Protein AF-0000000069346422 (afdb_homodimer)

Structure (mmCIF, N/CA/C/O backbone):
data_AF-0000000069346422-model_v1
#
loop_
_entity.id
_entity.type
_entity.pdbx_description
1 polymer '(wild Malaysian banana) hypothetical protein'
#
loop_
_atom_site.group_PDB
_atom_site.id
_atom_site.type_symbol
_atom_site.label_atom_id
_atom_site.label_alt_id
_atom_site.label_comp_id
_atom_site.label_asym_id
_atom_site.label_entity_id
_atom_site.label_seq_id
_atom_site.pdbx_PDB_ins_code
_atom_site.Cartn_x
_atom_site.Cartn_y
_atom_site.Cartn_z
_atom_site.occupancy
_atom_site.B_iso_or_equiv
_atom_site.auth_seq_id
_atom_site.auth_comp_id
_atom_site.auth_asym_id
_atom_site.auth_atom_id
_atom_site.pdbx_PDB_model_num
ATOM 1 N N . MET A 1 1 ? 3.801 66.062 23.062 1 41.44 1 MET A N 1
ATOM 2 C CA . MET A 1 1 ? 3.729 64.688 22.531 1 41.44 1 MET A CA 1
ATOM 3 C C . MET A 1 1 ? 2.408 64.062 22.906 1 41.44 1 MET A C 1
ATOM 5 O O . MET A 1 1 ? 2.111 63.875 24.094 1 41.44 1 MET A O 1
ATOM 9 N N . ARG A 1 2 ? 1.346 64.188 22.172 1 54.72 2 ARG A N 1
ATOM 10 C CA . ARG A 1 2 ? 0.017 63.688 22.469 1 54.72 2 ARG A CA 1
ATOM 11 C C . ARG A 1 2 ? 0.064 62.188 22.688 1 54.72 2 ARG A C 1
ATOM 13 O O . ARG A 1 2 ? 0.778 61.469 21.984 1 54.72 2 ARG A O 1
ATOM 20 N N . PRO A 1 3 ? -0.293 61.656 23.859 1 54.69 3 PRO A N 1
ATOM 21 C CA . PRO A 1 3 ? -0.293 60.219 24.125 1 54.69 3 PRO A CA 1
ATOM 22 C C . PRO A 1 3 ? -1.017 59.406 23.047 1 54.69 3 PRO A C 1
ATOM 24 O O . PRO A 1 3 ? -2.121 59.781 22.641 1 54.69 3 PRO A O 1
ATOM 27 N N . CYS A 1 4 ? -0.315 59.062 22 1 53.91 4 CYS A N 1
ATOM 28 C CA . CYS A 1 4 ? -0.83 58.062 21.094 1 53.91 4 CYS A CA 1
ATOM 29 C C . CYS A 1 4 ? -1.558 56.969 21.844 1 53.91 4 CYS A C 1
ATOM 31 O O . CYS A 1 4 ? -0.942 56.219 22.609 1 53.91 4 CYS A O 1
ATOM 33 N N . ASP A 1 5 ? -2.873 57.156 22.25 1 59.19 5 ASP A N 1
ATOM 34 C CA . ASP A 1 5 ? -3.799 56.406 23.109 1 59.19 5 ASP A CA 1
ATOM 35 C C . ASP A 1 5 ? -3.846 54.938 22.719 1 59.19 5 ASP A C 1
ATOM 37 O O . ASP A 1 5 ? -3.469 54.562 21.609 1 59.19 5 ASP A O 1
ATOM 41 N N . VAL A 1 6 ? -4.086 54.062 23.734 1 69.12 6 VAL A N 1
ATOM 42 C CA . VAL A 1 6 ? -4.387 52.656 23.828 1 69.12 6 VAL A CA 1
ATOM 43 C C . VAL A 1 6 ? -5.223 52.219 22.609 1 69.12 6 VAL A C 1
ATOM 45 O O . VAL A 1 6 ? -5.09 51.094 22.125 1 69.12 6 VAL A O 1
ATOM 48 N N . SER A 1 7 ? -5.859 53.281 22.094 1 66.5 7 SER A N 1
ATOM 49 C CA . SER A 1 7 ? -6.77 52.938 21 1 66.5 7 SER A CA 1
ATOM 50 C C . SER A 1 7 ? -6.004 52.625 19.719 1 66.5 7 SER A C 1
ATOM 52 O O . SER A 1 7 ? -6.363 51.719 18.984 1 66.5 7 SER A O 1
ATOM 54 N N . CYS A 1 8 ? -4.887 53.344 19.516 1 64.31 8 CYS A N 1
ATOM 55 C CA . CYS A 1 8 ? -4.121 53.125 18.297 1 64.31 8 CYS A CA 1
ATOM 56 C C . CYS A 1 8 ? -3.416 51.75 18.344 1 64.31 8 CYS A C 1
ATOM 58 O O . CYS A 1 8 ? -3.334 51.062 17.328 1 64.31 8 CYS A O 1
ATOM 60 N N . GLY A 1 9 ? -3.113 51.375 19.562 1 67.88 9 GLY A N 1
ATOM 61 C CA . GLY A 1 9 ? -2.479 50.062 19.734 1 67.88 9 GLY A CA 1
ATOM 62 C C . GLY A 1 9 ? -3.422 48.906 19.484 1 67.88 9 GLY A C 1
ATOM 63 O O . GLY A 1 9 ? -3.051 47.938 18.828 1 67.88 9 GLY A O 1
ATOM 64 N N . 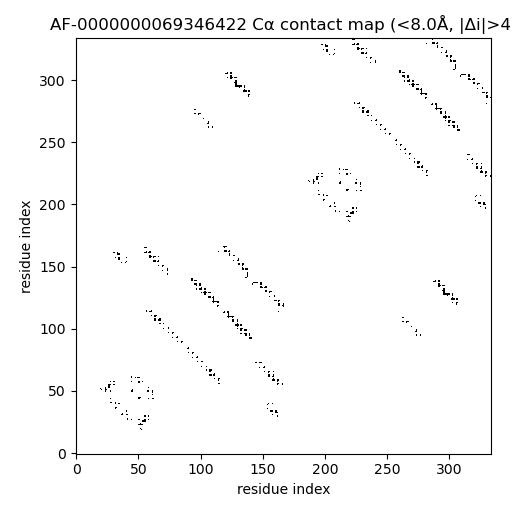LEU A 1 10 ? -4.637 49.188 20 1 73.5 10 LEU A N 1
ATOM 65 C CA . LEU A 1 10 ? -5.633 48.125 19.828 1 73.5 10 LEU A CA 1
ATOM 66 C C . LEU A 1 10 ? -6.02 48 18.359 1 73.5 10 LEU A C 1
ATOM 68 O O . LEU A 1 10 ? -6.207 46.875 17.875 1 73.5 10 LEU A O 1
ATOM 72 N N . LEU A 1 11 ? -6.105 49.125 17.656 1 70.12 11 LEU A N 1
ATOM 73 C CA . LEU A 1 11 ? -6.465 49.094 16.25 1 70.12 11 LEU A CA 1
ATOM 74 C C . LEU A 1 11 ? -5.363 48.438 15.414 1 70.12 11 LEU A C 1
ATOM 76 O O . LEU A 1 11 ? -5.652 47.719 14.461 1 70.12 11 LEU A O 1
ATOM 80 N N . LEU A 1 12 ? -4.129 48.625 15.766 1 69.81 12 LEU A N 1
ATOM 81 C CA . LEU A 1 12 ? -3.014 48 15.062 1 69.81 12 LEU A CA 1
ATOM 82 C C . LEU A 1 12 ? -2.998 46.5 15.281 1 69.81 12 LEU A C 1
ATOM 84 O O . LEU A 1 12 ? -2.74 45.75 14.344 1 69.81 12 LEU A O 1
ATOM 88 N N . ILE A 1 13 ? -3.336 46.094 16.484 1 68.44 13 ILE A N 1
ATOM 89 C CA . ILE A 1 13 ? -3.383 44.656 16.797 1 68.44 13 ILE A CA 1
ATOM 90 C C . ILE A 1 13 ? -4.539 44 16.031 1 68.44 13 ILE A C 1
ATOM 92 O O . ILE A 1 13 ? -4.391 42.906 15.492 1 68.44 13 ILE A O 1
ATOM 96 N N . LEU A 1 14 ? -5.668 44.75 16.016 1 67.62 14 LEU A N 1
ATOM 97 C CA . LEU A 1 14 ? -6.809 44.219 15.266 1 67.62 14 LEU A CA 1
ATOM 98 C C . LEU A 1 14 ? -6.492 44.156 13.773 1 67.62 14 LEU A C 1
ATOM 100 O O . LEU A 1 14 ? -6.879 43.188 13.109 1 67.62 14 LEU A O 1
ATOM 104 N N . PHE A 1 15 ? -5.824 45.125 13.188 1 65.88 15 PHE A N 1
ATOM 105 C CA . PHE A 1 15 ? -5.465 45.125 11.773 1 65.88 15 PHE A CA 1
ATOM 106 C C . PHE A 1 15 ? -4.484 44 11.461 1 65.88 15 PHE A C 1
ATOM 108 O O . PHE A 1 15 ? -4.598 43.312 10.43 1 65.88 15 PHE A O 1
ATOM 115 N N . LEU A 1 16 ? -3.535 43.75 12.336 1 64.25 16 LEU A N 1
ATOM 116 C CA . LEU A 1 16 ? -2.568 42.656 12.133 1 64.25 16 LEU A CA 1
ATOM 117 C C . LEU A 1 16 ? -3.242 41.281 12.242 1 64.25 16 LEU A C 1
ATOM 119 O O . LEU A 1 16 ? -2.912 40.375 11.492 1 64.25 16 LEU A O 1
ATOM 123 N N . ALA A 1 17 ? -4.176 41.219 13.141 1 64.94 17 ALA A N 1
ATOM 124 C CA . ALA A 1 17 ? -4.914 39.969 13.289 1 64.94 17 ALA A CA 1
ATOM 125 C C . ALA A 1 17 ? -5.773 39.688 12.055 1 64.94 17 ALA A C 1
ATOM 127 O O . ALA A 1 17 ? -5.855 38.531 11.594 1 64.94 17 ALA A O 1
ATOM 128 N N . LEU A 1 18 ? -6.434 40.688 11.523 1 63.56 18 LEU A N 1
ATOM 129 C CA . LEU A 1 18 ? -7.273 40.5 10.344 1 63.56 18 LEU A CA 1
ATOM 130 C C . LEU A 1 18 ? -6.43 40.188 9.117 1 63.56 18 LEU A C 1
ATOM 132 O O . LEU A 1 18 ? -6.848 39.406 8.266 1 63.56 18 LEU A O 1
ATOM 136 N N . SER A 1 19 ? -5.246 40.688 8.969 1 63.97 19 SER A N 1
ATOM 137 C CA . SER A 1 19 ? -4.371 40.438 7.832 1 63.97 19 SER A CA 1
ATOM 138 C C . SER A 1 19 ? -3.812 39 7.871 1 63.97 19 SER A C 1
ATOM 140 O O . SER A 1 19 ? -3.637 38.375 6.828 1 63.97 19 SER A O 1
ATOM 142 N N . SER A 1 20 ? -3.533 38.562 9.102 1 60.81 20 SER A N 1
ATOM 143 C CA . SER A 1 20 ? -3 37.219 9.242 1 60.81 20 SER A CA 1
ATOM 144 C C . SER A 1 20 ? -4.055 36.156 8.914 1 60.81 20 SER A C 1
ATOM 146 O O . SER A 1 20 ? -3.738 35.125 8.32 1 60.81 20 SER A O 1
ATOM 148 N N . LEU A 1 21 ? -5.293 36.469 9.359 1 60.53 21 LEU A N 1
ATOM 149 C CA . LEU A 1 21 ? -6.375 35.531 9.039 1 60.53 21 LEU A CA 1
ATOM 150 C C . LEU A 1 21 ? -6.59 35.438 7.531 1 60.53 21 LEU A C 1
ATOM 152 O O . LEU A 1 21 ? -6.855 34.375 6.996 1 60.53 21 LEU A O 1
ATOM 156 N N . SER A 1 22 ? -6.453 36.562 6.895 1 67.69 22 SER A N 1
ATOM 157 C CA . SER A 1 22 ? -6.609 36.594 5.441 1 67.69 22 SER A CA 1
ATOM 158 C C . SER A 1 22 ? -5.5 35.812 4.754 1 67.69 22 SER A C 1
ATOM 160 O O . SER A 1 22 ? -5.754 35.062 3.797 1 67.69 22 SER A O 1
ATOM 162 N N . SER A 1 23 ? -4.387 35.844 5.402 1 76.12 23 SER A N 1
ATOM 163 C CA . SER A 1 23 ? -3.254 35.156 4.785 1 76.12 23 SER A CA 1
ATOM 164 C C . SER A 1 23 ? -3.338 33.656 4.992 1 76.12 23 SER A C 1
ATOM 166 O O . SER A 1 23 ? -3.039 32.875 4.082 1 76.12 23 SER A O 1
ATOM 168 N N . ALA A 1 24 ? -3.93 33.312 6.121 1 81.06 24 ALA A N 1
ATOM 169 C CA . ALA A 1 24 ? -4.07 31.906 6.422 1 81.06 24 ALA A CA 1
ATOM 170 C C . ALA A 1 24 ? -5.109 31.25 5.512 1 81.06 24 ALA A C 1
ATOM 172 O O . ALA A 1 24 ? -4.887 30.156 4.984 1 81.06 24 ALA A O 1
ATOM 173 N N . THR A 1 25 ? -6.211 31.922 5.34 1 87.38 25 THR A N 1
ATOM 174 C CA . THR A 1 25 ? -7.273 31.406 4.484 1 87.38 25 THR A CA 1
ATOM 175 C C . THR A 1 25 ? -6.812 31.344 3.029 1 87.38 25 THR A C 1
ATOM 177 O O . THR A 1 25 ? -7.152 30.406 2.307 1 87.38 25 THR A O 1
ATOM 180 N N . GLU A 1 26 ? -6.012 32.281 2.691 1 91.69 26 GLU A N 1
ATOM 181 C CA . GLU A 1 26 ? -5.496 32.281 1.326 1 91.69 26 GLU A CA 1
ATOM 182 C C . GLU A 1 26 ? -4.555 31.094 1.095 1 91.69 26 GLU A C 1
ATOM 184 O O . GLU A 1 26 ? -4.613 30.453 0.049 1 91.69 26 GLU A O 1
ATOM 189 N N . THR A 1 27 ? -3.744 30.859 2.027 1 94.69 27 THR A N 1
ATOM 190 C CA . THR A 1 27 ? -2.814 29.734 1.925 1 94.69 27 THR A CA 1
ATOM 191 C C . THR A 1 27 ? -3.57 28.406 1.871 1 94.69 27 THR A C 1
ATOM 193 O O . THR A 1 27 ? -3.234 27.531 1.075 1 94.69 27 THR A O 1
ATOM 196 N N . MET A 1 28 ? -4.574 28.281 2.697 1 97.12 28 MET A N 1
ATOM 197 C CA . MET A 1 28 ? -5.387 27.062 2.705 1 97.12 28 MET A CA 1
ATOM 198 C C . MET A 1 28 ? -6.113 26.891 1.375 1 97.12 28 MET A C 1
ATOM 200 O O . MET A 1 28 ? -6.184 25.781 0.843 1 97.12 28 MET A O 1
ATOM 204 N N . GLU A 1 29 ? -6.645 27.969 0.865 1 96.75 29 GLU A N 1
ATOM 205 C CA . GLU A 1 29 ? -7.363 27.906 -0.405 1 96.75 29 GLU A CA 1
ATOM 206 C C . GLU A 1 29 ? -6.438 27.484 -1.542 1 96.75 29 GLU A C 1
ATOM 208 O O . GLU A 1 29 ? -6.801 26.625 -2.361 1 96.75 29 GLU A O 1
ATOM 213 N N . LYS A 1 30 ? -5.293 28.031 -1.604 1 97 30 LYS A N 1
ATOM 214 C CA . LYS A 1 30 ? -4.316 27.672 -2.631 1 97 30 LYS A CA 1
ATOM 215 C C . LYS A 1 30 ? -3.916 26.203 -2.52 1 97 30 LYS A C 1
ATOM 217 O O . LYS A 1 30 ? -3.809 25.5 -3.531 1 97 30 LYS A O 1
ATOM 222 N N . ALA A 1 31 ? -3.691 25.797 -1.277 1 98 31 ALA A N 1
ATOM 223 C CA . ALA A 1 31 ? -3.32 24.406 -1.047 1 98 31 ALA A CA 1
ATOM 224 C C . ALA A 1 31 ? -4.457 23.453 -1.437 1 98 31 ALA A C 1
ATOM 226 O O . ALA A 1 31 ? -4.23 22.453 -2.107 1 98 31 ALA A O 1
ATOM 227 N N . CYS A 1 32 ? -5.656 23.797 -1.04 1 98.44 32 CYS A N 1
ATOM 228 C CA . CYS A 1 32 ? -6.789 22.906 -1.248 1 98.44 32 CYS A CA 1
ATOM 229 C C . CYS A 1 32 ? -7.207 22.875 -2.715 1 98.44 32 CYS A C 1
ATOM 231 O O . CYS A 1 32 ? -7.832 21.922 -3.172 1 98.44 32 CYS A O 1
ATOM 233 N N . ASN A 1 33 ? -6.832 23.891 -3.473 1 97.81 33 ASN A N 1
ATOM 234 C CA . ASN A 1 33 ? -7.082 23.906 -4.91 1 97.81 33 ASN A CA 1
ATOM 235 C C . ASN A 1 33 ? -6.289 22.812 -5.625 1 97.81 33 ASN A C 1
ATOM 237 O O . ASN A 1 33 ? -6.609 22.453 -6.758 1 97.81 33 ASN A O 1
ATOM 241 N N . LEU A 1 34 ? -5.297 22.297 -4.922 1 97.19 34 LEU A N 1
ATOM 242 C CA . LEU A 1 34 ? -4.473 21.234 -5.488 1 97.19 34 LEU A CA 1
ATOM 243 C C . LEU A 1 34 ? -5.152 19.875 -5.332 1 97.19 34 LEU A C 1
ATOM 245 O O . LEU A 1 34 ? -4.746 18.906 -5.965 1 97.19 34 LEU A O 1
ATOM 249 N N . THR A 1 35 ? -6.18 19.797 -4.527 1 97.12 35 THR A N 1
ATOM 250 C CA . THR A 1 35 ? -6.754 18.516 -4.164 1 97.12 35 THR A CA 1
ATOM 251 C C . THR A 1 35 ? -7.965 18.188 -5.035 1 97.12 35 THR A C 1
ATOM 253 O O . THR A 1 35 ? -8.516 19.078 -5.691 1 97.12 35 THR A O 1
ATOM 256 N N . ILE A 1 36 ? -8.336 16.953 -5 1 94.12 36 ILE A N 1
ATOM 257 C CA . ILE A 1 36 ? -9.508 16.5 -5.75 1 94.12 36 ILE A CA 1
ATOM 258 C C . ILE A 1 36 ? -10.773 17.016 -5.086 1 94.12 36 ILE A C 1
ATOM 260 O O . ILE A 1 36 ? -11.703 17.469 -5.77 1 94.12 36 ILE A O 1
ATOM 264 N N . ASP A 1 37 ? -10.844 17 -3.82 1 96.44 37 ASP A N 1
ATOM 265 C CA . ASP A 1 37 ? -12 17.453 -3.062 1 96.44 37 ASP A CA 1
ATOM 266 C C . ASP A 1 37 ? -11.672 18.719 -2.264 1 96.44 37 ASP A C 1
ATOM 268 O O . ASP A 1 37 ? -11.352 18.641 -1.074 1 96.44 37 ASP A O 1
ATOM 272 N N . TYR A 1 38 ? -11.969 19.812 -2.887 1 97.75 38 TYR A N 1
ATOM 273 C CA . TYR A 1 38 ? -11.688 21.125 -2.312 1 97.75 38 TYR A CA 1
ATOM 274 C C . TYR A 1 38 ? -12.461 21.328 -1.018 1 97.75 38 TYR A C 1
ATOM 276 O O . TYR A 1 38 ? -11.914 21.844 -0.037 1 97.75 38 TYR A O 1
ATOM 284 N N . HIS A 1 39 ? -13.664 20.953 -1.008 1 97.81 39 HIS A N 1
ATOM 285 C CA . HIS A 1 39 ? -14.523 21.219 0.142 1 97.81 39 HIS A CA 1
ATOM 286 C C . HIS A 1 39 ? -14.125 20.359 1.337 1 97.81 39 HIS A C 1
ATOM 288 O O . HIS A 1 39 ? -14.094 20.844 2.473 1 97.81 39 HIS A O 1
ATOM 294 N N . PHE A 1 40 ? -13.859 19.172 1.058 1 98.5 40 PHE A N 1
ATOM 295 C CA . PHE A 1 40 ? -13.375 18.312 2.127 1 98.5 40 PHE A CA 1
ATOM 296 C C . PHE A 1 40 ? -12.07 18.844 2.709 1 98.5 40 PHE A C 1
ATOM 298 O O . PHE A 1 40 ? -11.898 18.875 3.93 1 98.5 40 PHE A O 1
ATOM 305 N N . CYS A 1 41 ? -11.148 19.25 1.784 1 98.69 41 CYS A N 1
ATOM 306 C CA . CYS A 1 41 ? -9.867 19.812 2.188 1 98.69 41 CYS A CA 1
ATOM 307 C C . CYS A 1 41 ? -10.055 21.031 3.084 1 98.69 41 CYS A C 1
ATOM 309 O O . CYS A 1 41 ? -9.508 21.078 4.188 1 98.69 41 CYS A O 1
ATOM 311 N N . MET A 1 42 ? -10.914 21.953 2.695 1 98.44 42 MET A N 1
ATOM 312 C CA . MET A 1 42 ? -11.141 23.188 3.445 1 98.44 42 MET A CA 1
ATOM 313 C C . MET A 1 42 ? -11.766 22.891 4.805 1 98.44 42 MET A C 1
ATOM 315 O O . MET A 1 42 ? -11.336 23.438 5.824 1 98.44 42 MET A O 1
ATOM 319 N N . LYS A 1 43 ? -12.719 22.016 4.793 1 98.38 43 LYS A N 1
ATOM 320 C CA . LYS A 1 43 ? -13.383 21.656 6.039 1 98.38 43 LYS A CA 1
ATOM 321 C C . LYS A 1 43 ? -12.406 21 7.02 1 98.38 43 LYS A C 1
ATOM 323 O O . LYS A 1 43 ? -12.398 21.344 8.203 1 98.38 43 LYS A O 1
ATOM 328 N N . SER A 1 44 ? -11.594 20.062 6.57 1 98.56 44 SER A N 1
ATOM 329 C CA . SER A 1 44 ? -10.656 19.328 7.41 1 98.56 44 SER A CA 1
ATOM 330 C C . SER A 1 44 ? -9.586 20.25 7.992 1 98.56 44 SER A C 1
ATOM 332 O O . SER A 1 44 ? -9.266 20.156 9.18 1 98.56 44 SER A O 1
ATOM 334 N N . LEU A 1 45 ? -9.047 21.141 7.172 1 98.56 45 LEU A N 1
ATOM 335 C CA . LEU A 1 45 ? -7.977 22.031 7.629 1 98.56 45 LEU A CA 1
ATOM 336 C C . LEU A 1 45 ? -8.531 23.109 8.547 1 98.56 45 LEU A C 1
ATOM 338 O O . LEU A 1 45 ? -7.898 23.453 9.555 1 98.56 45 LEU A O 1
ATOM 342 N N . LYS A 1 46 ? -9.711 23.594 8.242 1 97.5 46 LYS A N 1
ATOM 343 C CA . LYS A 1 46 ? -10.305 24.641 9.078 1 97.5 46 LYS A CA 1
ATOM 344 C C . LYS A 1 46 ? -10.609 24.109 10.477 1 97.5 46 LYS A C 1
ATOM 346 O O . LYS A 1 46 ? -10.602 24.875 11.445 1 97.5 46 LYS A O 1
ATOM 351 N N . ALA A 1 47 ? -10.82 22.828 10.523 1 97.75 47 ALA A N 1
ATOM 352 C CA . ALA A 1 47 ? -11.148 22.219 11.812 1 97.75 47 ALA A CA 1
ATOM 353 C C . ALA A 1 47 ? -9.898 22.062 12.68 1 97.75 47 ALA A C 1
ATOM 355 O O . ALA A 1 47 ? -10 21.828 13.891 1 97.75 47 ALA A O 1
ATOM 356 N N . ASP A 1 48 ? -8.719 22.141 12.117 1 98 48 ASP A N 1
ATOM 357 C CA . ASP A 1 48 ? -7.461 22.047 12.859 1 98 48 ASP A CA 1
ATOM 358 C C . ASP A 1 48 ? -6.848 23.422 13.086 1 98 48 ASP A C 1
ATOM 360 O O . ASP A 1 48 ? -6.395 24.062 12.133 1 98 48 ASP A O 1
ATOM 364 N N . PRO A 1 49 ? -6.723 23.969 14.328 1 96.75 49 PRO A N 1
ATOM 365 C CA . PRO A 1 49 ? -6.254 25.328 14.594 1 96.75 49 PRO A CA 1
ATOM 366 C C . PRO A 1 49 ? -4.816 25.562 14.133 1 96.75 49 PRO A C 1
ATOM 368 O O . PRO A 1 49 ? -4.414 26.703 13.898 1 96.75 49 PRO A O 1
ATOM 371 N N . ARG A 1 50 ? -4.035 24.547 13.969 1 97.19 50 ARG A N 1
ATOM 372 C CA . ARG A 1 50 ? -2.656 24.703 13.516 1 97.19 50 ARG A CA 1
ATOM 373 C C . ARG A 1 50 ? -2.609 25.234 12.086 1 97.19 50 ARG A C 1
ATOM 375 O O . ARG A 1 50 ? -1.586 25.766 11.648 1 97.19 50 ARG A O 1
ATOM 382 N N . SER A 1 51 ? -3.783 25.062 11.398 1 97.31 51 SER A N 1
ATOM 383 C CA . SER A 1 51 ? -3.832 25.422 9.984 1 97.31 51 SER A CA 1
ATOM 384 C C . SER A 1 51 ? -3.801 26.938 9.805 1 97.31 51 SER A C 1
ATOM 386 O O . SER A 1 51 ? -3.439 27.438 8.734 1 97.31 51 SER A O 1
ATOM 388 N N . ARG A 1 52 ? -4.195 27.75 10.773 1 93.88 52 ARG A N 1
ATOM 389 C CA . ARG A 1 52 ? -4.395 29.203 10.68 1 93.88 52 ARG A CA 1
ATOM 390 C C . ARG A 1 52 ? -3.08 29.906 10.383 1 93.88 52 ARG A C 1
ATOM 392 O O . ARG A 1 52 ? -3.078 31 9.812 1 93.88 52 ARG A O 1
ATOM 399 N N . SER A 1 53 ? -1.939 29.344 10.633 1 92.88 53 SER A N 1
ATOM 400 C CA . SER A 1 53 ? -0.656 30 10.422 1 92.88 53 SER A CA 1
ATOM 401 C C . SER A 1 53 ? 0.305 29.109 9.648 1 92.88 53 SER A C 1
ATOM 403 O O . SER A 1 53 ? 1.511 29.359 9.617 1 92.88 53 SER A O 1
ATOM 405 N N . ALA A 1 54 ? -0.249 28.094 9.117 1 96.75 54 ALA A N 1
ATOM 406 C CA . ALA A 1 54 ? 0.625 27.109 8.477 1 96.75 54 ALA A CA 1
ATOM 407 C C . ALA A 1 54 ? 0.908 27.484 7.027 1 96.75 54 ALA A C 1
ATOM 409 O O . ALA A 1 54 ? 0.028 28 6.328 1 96.75 54 ALA A O 1
ATOM 410 N N . ASP A 1 55 ? 2.145 27.328 6.645 1 96.69 55 ASP A N 1
ATOM 411 C CA . ASP A 1 55 ? 2.443 27.312 5.219 1 96.69 55 ASP A CA 1
ATOM 412 C C . ASP A 1 55 ? 2.133 25.953 4.602 1 96.69 55 ASP A C 1
ATOM 414 O O . ASP A 1 55 ? 1.529 25.094 5.254 1 96.69 55 ASP A O 1
ATOM 418 N N . LEU A 1 56 ? 2.48 25.719 3.346 1 98 56 LEU A N 1
ATOM 419 C CA . LEU A 1 56 ? 2.115 24.484 2.664 1 98 56 LEU A CA 1
ATOM 420 C C . LEU A 1 56 ? 2.717 23.266 3.371 1 98 56 LEU A C 1
ATOM 422 O O . LEU A 1 56 ? 2.072 22.219 3.48 1 98 56 LEU A O 1
ATOM 426 N N . ARG A 1 57 ? 3.959 23.375 3.754 1 98.44 57 ARG A N 1
ATOM 427 C CA . ARG A 1 57 ? 4.582 22.281 4.48 1 98.44 57 ARG A CA 1
ATOM 428 C C . ARG A 1 57 ? 3.832 21.984 5.773 1 98.44 57 ARG A C 1
ATOM 430 O O . ARG A 1 57 ? 3.594 20.812 6.105 1 98.44 57 ARG A O 1
ATOM 437 N N . GLY A 1 58 ? 3.498 23.031 6.492 1 98.44 58 GLY A N 1
ATOM 438 C CA . GLY A 1 58 ? 2.707 22.875 7.703 1 98.44 58 GLY A CA 1
ATOM 439 C C . GLY A 1 58 ? 1.358 22.219 7.449 1 98.44 58 GLY A C 1
ATOM 440 O O . GLY A 1 58 ? 0.921 21.359 8.219 1 98.44 58 GLY A O 1
ATOM 441 N N . LEU A 1 59 ? 0.69 22.609 6.414 1 98.75 59 LEU A N 1
ATOM 442 C CA . LEU A 1 59 ? -0.586 22 6.047 1 98.75 59 LEU A CA 1
ATOM 443 C C . LEU A 1 59 ? -0.41 20.531 5.699 1 98.75 59 LEU A C 1
ATOM 445 O O . LEU A 1 59 ? -1.265 19.703 6.027 1 98.75 59 LEU A O 1
ATOM 449 N N . GLY A 1 60 ? 0.688 20.25 5.012 1 98.75 60 GLY A N 1
ATOM 450 C CA . GLY A 1 60 ? 1.017 18.859 4.746 1 98.75 60 GLY A CA 1
ATOM 451 C C . GLY A 1 60 ? 1.187 18.031 6.008 1 98.75 60 GLY A C 1
ATOM 452 O O . GLY A 1 60 ? 0.672 16.906 6.098 1 98.75 60 GLY A O 1
ATOM 453 N N . ALA A 1 61 ? 1.872 18.578 6.98 1 98.88 61 ALA A N 1
ATOM 454 C CA . ALA A 1 61 ? 2.07 17.891 8.25 1 98.88 61 ALA A CA 1
ATOM 455 C C . ALA A 1 61 ? 0.741 17.656 8.961 1 98.88 61 ALA A C 1
ATOM 457 O O . ALA A 1 61 ? 0.511 16.578 9.523 1 98.88 61 ALA A O 1
ATOM 458 N N . ILE A 1 62 ? -0.063 18.609 8.938 1 98.88 62 ILE A N 1
ATOM 459 C CA . ILE A 1 62 ? -1.381 18.5 9.555 1 98.88 62 ILE A CA 1
ATOM 460 C C . ILE A 1 62 ? -2.186 17.406 8.859 1 98.88 62 ILE A C 1
ATOM 462 O O . ILE A 1 62 ? -2.824 16.578 9.516 1 98.88 62 ILE A O 1
ATOM 466 N N . ALA A 1 63 ? -2.189 17.391 7.527 1 98.88 63 ALA A N 1
ATOM 467 C CA . ALA A 1 63 ? -2.916 16.391 6.766 1 98.88 63 ALA A CA 1
ATOM 468 C C . ALA A 1 63 ? -2.432 14.984 7.117 1 98.88 63 ALA A C 1
ATOM 470 O O . ALA A 1 63 ? -3.238 14.062 7.266 1 98.88 63 ALA A O 1
ATOM 471 N N . ILE A 1 64 ? -1.124 14.805 7.25 1 98.94 64 ILE A N 1
ATOM 472 C CA . ILE A 1 64 ? -0.583 13.508 7.641 1 98.94 64 ILE A CA 1
ATOM 473 C C . ILE A 1 64 ? -1.063 13.148 9.047 1 98.94 64 ILE A C 1
ATOM 475 O O . ILE A 1 64 ? -1.506 12.023 9.289 1 98.94 64 ILE A O 1
ATOM 479 N N . ASP A 1 65 ? -1.027 14.086 9.93 1 98.94 65 ASP A N 1
ATOM 480 C CA . ASP A 1 65 ? -1.474 13.859 11.305 1 98.94 65 ASP A CA 1
ATOM 481 C C . ASP A 1 65 ? -2.938 13.422 11.336 1 98.94 65 ASP A C 1
ATOM 483 O O . ASP A 1 65 ? -3.297 12.5 12.07 1 98.94 65 ASP A O 1
ATOM 487 N N . LEU A 1 66 ? -3.713 14.109 10.617 1 98.94 66 LEU A N 1
ATOM 488 C CA . LEU A 1 66 ? -5.129 13.766 10.57 1 98.94 66 LEU A CA 1
ATOM 489 C C . LEU A 1 66 ? -5.336 12.383 9.969 1 98.94 66 LEU A C 1
ATOM 491 O O . LEU A 1 66 ? -6.195 11.625 10.422 1 98.94 66 LEU A O 1
ATOM 495 N N . SER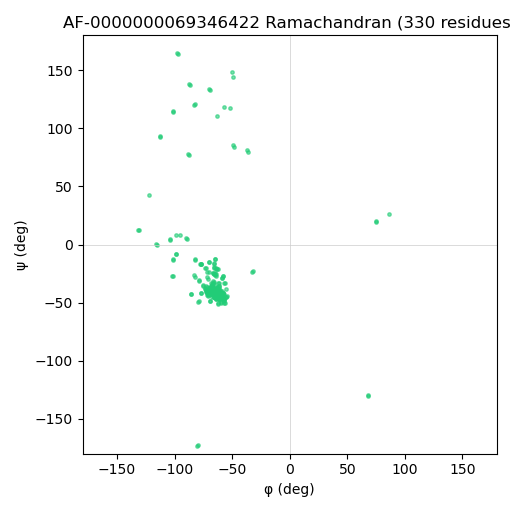 A 1 67 ? -4.574 12.023 8.914 1 98.88 67 SER A N 1
ATOM 496 C CA . SER A 1 67 ? -4.637 10.688 8.328 1 98.88 67 SER A CA 1
ATOM 497 C C . SER A 1 67 ? -4.344 9.609 9.359 1 98.88 67 SER A C 1
ATOM 499 O O . SER A 1 67 ? -5.066 8.609 9.445 1 98.88 67 SER A O 1
ATOM 501 N N . ILE A 1 68 ? -3.307 9.836 10.109 1 98.94 68 ILE A N 1
ATOM 502 C CA . ILE A 1 68 ? -2.889 8.867 11.117 1 98.94 68 ILE A CA 1
ATOM 503 C C . ILE A 1 68 ? -3.963 8.75 12.195 1 98.94 68 ILE A C 1
ATOM 505 O O . ILE A 1 68 ? -4.332 7.641 12.594 1 98.94 68 ILE A O 1
ATOM 509 N N . ALA A 1 69 ? -4.488 9.859 12.648 1 98.88 69 ALA A N 1
ATOM 510 C CA . ALA A 1 69 ? -5.52 9.859 13.68 1 98.88 69 ALA A CA 1
ATOM 511 C C . ALA A 1 69 ? -6.766 9.117 13.211 1 98.88 69 ALA A C 1
ATOM 513 O O . ALA A 1 69 ? -7.324 8.297 13.945 1 98.88 69 ALA A O 1
ATOM 514 N N . HIS A 1 70 ? -7.219 9.398 12.008 1 98.88 70 HIS A N 1
ATOM 515 C CA . HIS A 1 70 ? -8.422 8.758 11.492 1 98.88 70 HIS A CA 1
ATOM 516 C C . HIS A 1 70 ? -8.18 7.277 11.211 1 98.88 70 HIS A C 1
ATOM 518 O O . HIS A 1 70 ? -9.07 6.449 11.406 1 98.88 70 HIS A O 1
ATOM 524 N N . ALA A 1 71 ? -7 6.934 10.703 1 98.88 71 ALA A N 1
ATOM 525 C CA . ALA A 1 71 ? -6.672 5.523 10.5 1 98.88 71 ALA A CA 1
ATOM 526 C C . ALA A 1 71 ? -6.668 4.762 11.82 1 98.88 71 ALA A C 1
ATOM 528 O O . ALA A 1 71 ? -7.152 3.631 11.891 1 98.88 71 ALA A O 1
ATOM 529 N N . ASN A 1 72 ? -6.129 5.391 12.875 1 98.88 72 ASN A N 1
ATOM 530 C CA . ASN A 1 72 ? -6.148 4.773 14.195 1 98.88 72 ASN A CA 1
ATOM 531 C C . ASN A 1 72 ? -7.574 4.578 14.703 1 98.88 72 ASN A C 1
ATOM 533 O O . ASN A 1 72 ? -7.898 3.535 15.273 1 98.88 72 ASN A O 1
ATOM 537 N N . ALA A 1 73 ? -8.391 5.559 14.531 1 98.81 73 ALA A N 1
ATOM 538 C CA . ALA A 1 73 ? -9.781 5.434 14.938 1 98.81 73 ALA A CA 1
ATOM 539 C C . ALA A 1 73 ? -10.477 4.309 14.172 1 98.81 73 ALA A C 1
ATOM 541 O O . ALA A 1 73 ? -11.266 3.557 14.75 1 98.81 73 ALA A O 1
ATOM 542 N N . THR A 1 74 ? -10.234 4.234 12.906 1 98.81 74 THR A N 1
ATOM 543 C CA . THR A 1 74 ? -10.805 3.17 12.094 1 98.81 74 THR A CA 1
ATOM 544 C C . THR A 1 74 ? -10.328 1.801 12.57 1 98.81 74 THR A C 1
ATOM 546 O O . THR A 1 74 ? -11.117 0.856 12.648 1 98.81 74 THR A O 1
ATOM 549 N N . THR A 1 75 ? -9.055 1.685 12.883 1 98.75 75 THR A N 1
ATOM 550 C CA . THR A 1 75 ? -8.492 0.442 13.406 1 98.75 75 THR A CA 1
ATOM 551 C C . THR A 1 75 ? -9.203 0.024 14.688 1 98.75 75 THR A C 1
ATOM 553 O O . THR A 1 75 ? -9.523 -1.152 14.875 1 98.75 75 THR A O 1
ATOM 556 N N . SER A 1 76 ? -9.453 0.969 15.516 1 98.81 76 SER A N 1
ATOM 557 C CA . SER A 1 76 ? -10.164 0.68 16.766 1 98.81 76 SER A CA 1
ATOM 558 C C . SER A 1 76 ? -11.57 0.154 16.484 1 98.81 76 SER A C 1
ATOM 560 O O . SER A 1 76 ? -12.016 -0.793 17.125 1 98.81 76 SER A O 1
ATOM 562 N N . LYS A 1 77 ? -12.242 0.793 15.594 1 98.62 77 LYS A N 1
ATOM 563 C CA . LYS A 1 77 ? -13.57 0.322 15.219 1 98.62 77 LYS A CA 1
ATOM 564 C C . LYS A 1 77 ? -13.508 -1.082 14.625 1 98.62 77 LYS A C 1
ATOM 566 O O . LYS A 1 77 ? -14.359 -1.925 14.922 1 98.62 77 LYS A O 1
ATOM 571 N N . LEU A 1 78 ? -12.547 -1.33 13.758 1 98.81 78 LEU A N 1
ATOM 572 C CA . LEU A 1 78 ? -12.336 -2.646 13.164 1 98.81 78 LEU A CA 1
ATOM 573 C C . LEU A 1 78 ? -12.094 -3.699 14.242 1 98.81 78 LEU A C 1
ATOM 575 O O . LEU A 1 78 ? -12.602 -4.82 14.141 1 98.81 78 LEU A O 1
ATOM 579 N N . GLU A 1 79 ? -11.32 -3.332 15.227 1 98.69 79 GLU A N 1
ATOM 580 C CA . GLU A 1 79 ? -11.047 -4.262 16.312 1 98.69 79 GLU A CA 1
ATOM 581 C C . GLU A 1 79 ? -12.328 -4.648 17.047 1 98.69 79 GLU A C 1
ATOM 583 O O . GLU A 1 79 ? -12.516 -5.812 17.406 1 98.69 79 GLU A O 1
ATOM 588 N N . THR A 1 80 ? -13.148 -3.715 17.266 1 98.62 80 THR A N 1
ATOM 589 C CA . THR A 1 80 ? -14.422 -3.977 17.922 1 98.62 80 THR A CA 1
ATOM 590 C C . THR A 1 80 ? -15.297 -4.891 17.062 1 98.62 80 THR A C 1
ATOM 592 O O . THR A 1 80 ? -15.883 -5.848 17.562 1 98.62 80 THR A O 1
ATOM 595 N N . LEU A 1 81 ? -15.398 -4.582 15.75 1 98.44 81 LEU A N 1
ATOM 596 C CA . LEU A 1 81 ? -16.172 -5.414 14.836 1 98.44 81 LEU A CA 1
ATOM 597 C C . LEU A 1 81 ? -15.625 -6.836 14.797 1 98.44 81 LEU A C 1
ATOM 599 O O . LEU A 1 81 ? -16.391 -7.801 14.789 1 98.44 81 LEU A O 1
ATOM 603 N N . HIS A 1 82 ? -14.328 -6.91 14.75 1 98.38 82 HIS A N 1
ATOM 604 C CA . HIS A 1 82 ? -13.664 -8.203 14.719 1 98.38 82 HIS A CA 1
ATOM 605 C C . HIS A 1 82 ? -13.992 -9.023 15.961 1 98.38 82 HIS A C 1
ATOM 607 O O . HIS A 1 82 ? -14.281 -10.219 15.867 1 98.38 82 HIS A O 1
ATOM 613 N N . ALA A 1 83 ? -13.953 -8.406 17.141 1 98 83 ALA A N 1
ATOM 614 C CA . ALA A 1 83 ? -14.227 -9.078 18.406 1 98 83 ALA A CA 1
ATOM 615 C C . ALA A 1 83 ? -15.672 -9.555 18.484 1 98 83 ALA A C 1
ATOM 617 O O . ALA A 1 83 ? -15.969 -10.578 19.094 1 98 83 ALA A O 1
ATOM 618 N N . ASN A 1 84 ? -16.562 -8.945 17.766 1 97.75 84 ASN A N 1
ATOM 619 C CA . ASN A 1 84 ? -18 -9.227 17.875 1 97.75 84 ASN A CA 1
ATOM 620 C C . ASN A 1 84 ? -18.469 -10.125 16.734 1 97.75 84 ASN A C 1
ATOM 622 O O . ASN A 1 84 ? -19.609 -10.594 16.75 1 97.75 84 ASN A O 1
ATOM 626 N N . ALA A 1 85 ? -17.641 -10.289 15.734 1 96.56 85 ALA A N 1
ATOM 627 C CA . ALA A 1 85 ? -18.047 -11.109 14.594 1 96.56 85 ALA A CA 1
ATOM 628 C C . ALA A 1 85 ? -18.109 -12.586 14.977 1 96.56 85 ALA A C 1
ATOM 630 O O . ALA A 1 85 ? -17.219 -13.094 15.672 1 96.56 85 ALA A O 1
ATOM 631 N N . SER A 1 86 ? -19.156 -13.32 14.617 1 94.06 86 SER A N 1
ATOM 632 C CA . SER A 1 86 ? -19.328 -14.734 14.945 1 94.06 86 SER A CA 1
ATOM 633 C C . SER A 1 86 ? -19.016 -15.617 13.742 1 94.06 86 SER A C 1
ATOM 635 O O . SER A 1 86 ? -18.547 -16.75 13.914 1 94.06 86 SER A O 1
ATOM 637 N N . ASN A 1 87 ? -19.172 -15.141 12.547 1 95.06 87 ASN A N 1
ATOM 638 C CA . ASN A 1 87 ? -18.922 -15.875 11.312 1 95.06 87 ASN A CA 1
ATOM 639 C C . ASN A 1 87 ? -17.438 -15.844 10.938 1 95.06 87 ASN A C 1
ATOM 641 O O . ASN A 1 87 ? -16.8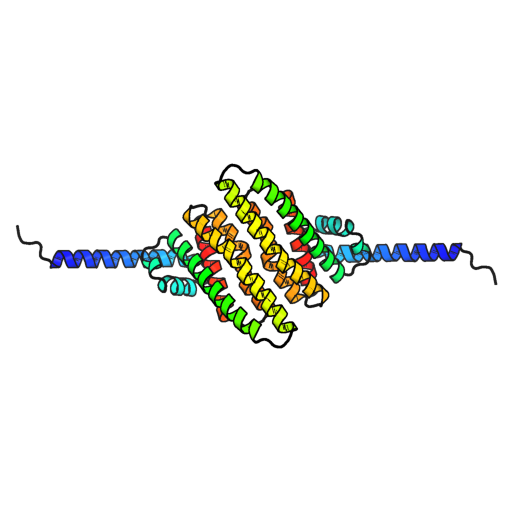59 -14.766 10.773 1 95.06 87 ASN A O 1
ATOM 645 N N . PRO A 1 88 ? -16.844 -17.078 10.852 1 94.12 88 PRO A N 1
ATOM 646 C CA . PRO A 1 88 ? -15.414 -17.125 10.562 1 94.12 88 PRO A CA 1
ATOM 647 C C . PRO A 1 88 ? -15.039 -16.406 9.273 1 94.12 88 PRO A C 1
ATOM 649 O O . PRO A 1 88 ? -13.953 -15.828 9.172 1 94.12 88 PRO A O 1
ATOM 652 N N . TYR A 1 89 ? -15.891 -16.422 8.305 1 93.19 89 TYR A N 1
ATOM 653 C CA . TYR A 1 89 ? -15.602 -15.75 7.043 1 93.19 89 TYR A CA 1
ATOM 654 C C . TYR A 1 89 ? -15.539 -14.234 7.23 1 93.19 89 TYR A C 1
ATOM 656 O O . TYR A 1 89 ? -14.625 -13.578 6.73 1 93.19 89 TYR A O 1
ATOM 664 N N . THR A 1 90 ? -16.438 -13.75 7.977 1 95.31 90 THR A N 1
ATOM 665 C CA . THR A 1 90 ? -16.453 -12.328 8.297 1 95.31 90 THR A CA 1
ATOM 666 C C . THR A 1 90 ? -15.25 -11.961 9.172 1 95.31 90 THR A C 1
ATOM 668 O O . THR A 1 90 ? -14.617 -10.922 8.969 1 95.31 90 THR A O 1
ATOM 671 N N . LYS A 1 91 ? -14.898 -12.773 10.094 1 97.06 91 LYS A N 1
ATOM 672 C CA . LYS A 1 91 ? -13.758 -12.531 10.977 1 97.06 91 LYS A CA 1
ATOM 673 C C . LYS A 1 91 ? -12.453 -12.453 10.18 1 97.06 91 LYS A C 1
ATOM 675 O O . LYS A 1 91 ? -11.594 -11.625 10.477 1 97.06 91 LYS A O 1
ATOM 680 N N . ASN A 1 92 ? -12.344 -13.32 9.234 1 95.69 92 ASN A N 1
ATOM 681 C CA . ASN A 1 92 ? -11.148 -13.328 8.398 1 95.69 92 ASN A CA 1
ATOM 682 C C . ASN A 1 92 ? -11.031 -12.039 7.582 1 95.69 92 ASN A C 1
ATOM 684 O O . ASN A 1 92 ? -9.938 -11.508 7.414 1 95.69 92 ASN A O 1
ATOM 688 N N . LYS A 1 93 ? -12.148 -11.578 7.078 1 97.25 93 LYS A N 1
ATOM 689 C CA . LYS A 1 93 ? -12.141 -10.336 6.309 1 97.25 93 LYS A CA 1
ATOM 690 C C . LYS A 1 93 ? -11.797 -9.141 7.191 1 97.25 93 LYS A C 1
ATOM 692 O O . LYS A 1 93 ? -11.039 -8.258 6.781 1 97.25 93 LYS A O 1
ATOM 697 N N . LEU A 1 94 ? -12.328 -9.18 8.414 1 98.44 94 LEU A N 1
ATOM 698 C CA . LEU A 1 94 ? -12.023 -8.117 9.359 1 98.44 94 LEU A CA 1
ATOM 699 C C . LEU A 1 94 ? -10.547 -8.141 9.75 1 98.44 94 LEU A C 1
ATOM 701 O O . LEU A 1 94 ? -9.914 -7.086 9.875 1 98.44 94 LEU A O 1
ATOM 705 N N . GLU A 1 95 ? -10.008 -9.289 9.914 1 98.06 95 GLU A N 1
ATOM 706 C CA . GLU A 1 95 ? -8.586 -9.43 10.211 1 98.06 95 GLU A CA 1
ATOM 707 C C . GLU A 1 95 ? -7.727 -8.898 9.07 1 98.06 95 GLU A C 1
ATOM 709 O O . GLU A 1 95 ? -6.719 -8.227 9.305 1 98.06 95 GLU A O 1
ATOM 714 N N . ALA A 1 96 ? -8.125 -9.219 7.863 1 98.06 96 ALA A N 1
ATOM 715 C CA . ALA A 1 96 ? -7.406 -8.719 6.699 1 98.06 96 ALA A CA 1
ATOM 716 C C . ALA A 1 96 ? -7.449 -7.195 6.637 1 98.06 96 ALA A C 1
ATOM 718 O O . ALA A 1 96 ? -6.441 -6.551 6.332 1 98.06 96 ALA A O 1
ATOM 719 N N . CYS A 1 97 ? -8.578 -6.629 6.934 1 98.44 97 CYS A N 1
ATOM 720 C CA . CYS A 1 97 ? -8.711 -5.18 6.965 1 98.44 97 CYS A CA 1
ATOM 721 C C . CYS A 1 97 ? -7.824 -4.574 8.047 1 98.44 97 CYS A C 1
ATOM 723 O O . CYS A 1 97 ? -7.207 -3.527 7.84 1 98.44 97 CYS A O 1
ATOM 725 N N . LEU A 1 98 ? -7.758 -5.215 9.203 1 98.69 98 LEU A N 1
ATOM 726 C CA . LEU A 1 98 ? -6.898 -4.758 10.289 1 98.69 98 LEU A CA 1
ATOM 727 C C . LEU A 1 98 ? -5.434 -4.746 9.859 1 98.69 98 LEU A C 1
ATOM 729 O O . LEU A 1 98 ? -4.707 -3.795 10.148 1 98.69 98 LEU A O 1
ATOM 733 N N . ILE A 1 99 ? -5.066 -5.719 9.156 1 98.31 99 ILE A N 1
ATOM 734 C CA . ILE A 1 99 ? -3.689 -5.801 8.68 1 98.31 99 ILE A CA 1
ATOM 735 C C . ILE A 1 99 ? -3.404 -4.641 7.727 1 98.31 99 ILE A C 1
ATOM 737 O O . ILE A 1 99 ? -2.371 -3.979 7.836 1 98.31 99 ILE A O 1
ATOM 741 N N . LEU A 1 100 ? -4.32 -4.34 6.801 1 98.31 100 LEU A N 1
ATOM 742 C CA . LEU A 1 100 ? -4.145 -3.271 5.82 1 98.31 100 LEU A CA 1
ATOM 743 C C . LEU A 1 100 ? -4.004 -1.92 6.516 1 98.31 100 LEU A C 1
ATOM 745 O O . LEU A 1 100 ? -3.086 -1.155 6.211 1 98.31 100 LEU A O 1
ATOM 749 N N . TYR A 1 101 ? -4.82 -1.657 7.484 1 98.62 101 TYR A N 1
ATOM 750 C CA . TYR A 1 101 ? -4.793 -0.376 8.18 1 98.62 101 TYR A CA 1
ATOM 751 C C . TYR A 1 101 ? -3.57 -0.271 9.086 1 98.62 101 TYR A C 1
ATOM 753 O O . TYR A 1 101 ? -2.939 0.785 9.164 1 98.62 101 TYR A O 1
ATOM 761 N N . ARG A 1 102 ? -3.252 -1.295 9.719 1 98.19 102 ARG A N 1
ATOM 762 C CA . ARG A 1 102 ? -2.072 -1.271 10.57 1 98.19 102 ARG A CA 1
ATOM 763 C C . ARG A 1 102 ? -0.799 -1.099 9.75 1 98.19 102 ARG A C 1
ATOM 765 O O . ARG A 1 102 ? 0.118 -0.383 10.156 1 98.19 102 ARG A O 1
ATOM 772 N N . ASN A 1 103 ? -0.746 -1.71 8.633 1 97.88 103 ASN A N 1
ATOM 773 C CA . ASN A 1 103 ? 0.41 -1.609 7.746 1 97.88 103 ASN A CA 1
ATOM 774 C C . ASN A 1 103 ? 0.568 -0.198 7.188 1 97.88 103 ASN A C 1
ATOM 776 O O . ASN A 1 103 ? 1.664 0.198 6.789 1 97.88 103 ASN A O 1
ATOM 780 N N . ALA A 1 104 ? -0.518 0.545 7.137 1 98.25 104 ALA A N 1
ATOM 781 C CA . ALA A 1 104 ? -0.489 1.882 6.547 1 98.25 104 ALA A CA 1
ATOM 782 C C . ALA A 1 104 ? 0.129 2.891 7.512 1 98.25 104 ALA A C 1
ATOM 784 O O . ALA A 1 104 ? 0.594 3.955 7.09 1 98.25 104 ALA A O 1
ATOM 785 N N . LEU A 1 105 ? 0.251 2.598 8.797 1 98.69 105 LEU A N 1
ATOM 786 C CA . LEU A 1 105 ? 0.57 3.588 9.82 1 98.69 105 LEU A CA 1
ATOM 787 C C . LEU A 1 105 ? 2.062 3.896 9.828 1 98.69 105 LEU A C 1
ATOM 789 O O . LEU A 1 105 ? 2.459 5.062 9.766 1 98.69 105 LEU A O 1
ATOM 793 N N . PRO A 1 106 ? 2.936 2.943 9.844 1 98.31 106 PRO A N 1
ATOM 794 C CA . PRO A 1 106 ? 4.359 3.275 9.922 1 98.31 106 PRO A CA 1
ATOM 795 C C . PRO A 1 106 ? 4.832 4.109 8.727 1 98.31 106 PRO A C 1
ATOM 797 O O . PRO A 1 106 ? 5.516 5.117 8.914 1 98.31 106 PRO A O 1
ATOM 800 N N . PRO A 1 107 ? 4.449 3.797 7.484 1 98.5 107 PRO A N 1
ATOM 801 C CA . PRO A 1 107 ? 4.871 4.66 6.383 1 98.5 107 PRO A CA 1
ATOM 802 C C . PRO A 1 107 ? 4.348 6.086 6.512 1 98.5 107 PRO A C 1
ATOM 804 O O . PRO A 1 107 ? 5.023 7.039 6.113 1 98.5 107 PRO A O 1
ATOM 807 N N . LEU A 1 108 ? 3.156 6.223 7.027 1 98.81 108 LEU A N 1
ATOM 808 C CA . LEU A 1 108 ? 2.635 7.57 7.234 1 98.81 108 LEU A CA 1
ATOM 809 C C . LEU A 1 108 ? 3.467 8.32 8.266 1 98.81 108 LEU A C 1
ATOM 811 O O . LEU A 1 108 ? 3.715 9.523 8.117 1 98.81 108 LEU A O 1
ATOM 815 N N . GLN A 1 109 ? 3.873 7.641 9.266 1 98.75 109 GLN A N 1
ATOM 816 C CA . GLN A 1 109 ? 4.734 8.25 10.266 1 98.75 109 GLN A CA 1
ATOM 817 C C . GLN A 1 109 ? 6.082 8.648 9.672 1 98.75 109 GLN A C 1
ATOM 819 O O . GLN A 1 109 ? 6.602 9.727 9.961 1 98.75 109 GLN A O 1
ATOM 824 N N . LEU A 1 110 ? 6.594 7.812 8.891 1 98.31 110 LEU A N 1
ATOM 825 C CA . LEU A 1 110 ? 7.848 8.133 8.211 1 98.31 110 LEU A CA 1
ATOM 826 C C . LEU A 1 110 ? 7.664 9.305 7.258 1 98.31 110 LEU A C 1
ATOM 828 O O . LEU A 1 110 ? 8.555 10.156 7.133 1 98.31 110 LEU A O 1
ATOM 832 N N . ALA A 1 111 ? 6.512 9.359 6.59 1 98.56 111 ALA A N 1
ATOM 833 C CA . ALA A 1 111 ? 6.227 10.492 5.715 1 98.56 111 ALA A CA 1
ATOM 834 C C . ALA A 1 111 ? 6.289 11.812 6.484 1 98.56 111 ALA A C 1
ATOM 836 O O . ALA A 1 111 ? 6.824 12.805 5.988 1 98.56 111 ALA A O 1
ATOM 837 N N . ALA A 1 112 ? 5.742 11.828 7.691 1 98.75 112 ALA A N 1
ATOM 838 C CA . ALA A 1 112 ? 5.789 13.023 8.531 1 98.75 112 ALA A CA 1
ATOM 839 C C . ALA A 1 112 ? 7.23 13.422 8.836 1 98.75 112 ALA A C 1
ATOM 841 O O . ALA A 1 112 ? 7.574 14.609 8.797 1 98.75 112 ALA A O 1
ATOM 842 N N . GLU A 1 113 ? 8.047 12.461 9.125 1 98.06 113 GLU A N 1
ATOM 843 C CA . GLU A 1 113 ? 9.445 12.727 9.445 1 98.06 113 GLU A CA 1
ATOM 844 C C . GLU A 1 113 ? 10.195 13.289 8.234 1 98.06 113 GLU A C 1
ATOM 846 O O . GLU A 1 113 ? 10.945 14.258 8.359 1 98.06 113 GLU A O 1
ATOM 851 N N . PHE A 1 114 ? 9.969 12.672 7.117 1 97.75 114 PHE A N 1
ATOM 852 C CA . PHE A 1 114 ? 10.648 13.125 5.91 1 97.75 114 PHE A CA 1
ATOM 853 C C . PHE A 1 114 ? 10.141 14.492 5.473 1 97.75 114 PHE A C 1
ATOM 855 O O . PHE A 1 114 ? 10.898 15.305 4.957 1 97.75 114 PHE A O 1
ATOM 862 N N . LEU A 1 115 ? 8.867 14.734 5.641 1 98.5 115 LEU A N 1
ATOM 863 C CA . LEU A 1 115 ? 8.32 16.047 5.355 1 98.5 115 LEU A CA 1
ATOM 864 C C . LEU A 1 115 ? 8.977 17.109 6.234 1 98.5 115 LEU A C 1
ATOM 866 O O . LEU A 1 115 ? 9.336 18.188 5.754 1 98.5 115 LEU A O 1
ATOM 870 N N . ALA A 1 116 ? 9.133 16.812 7.484 1 98.06 116 ALA A N 1
ATOM 871 C CA . ALA A 1 116 ? 9.742 17.734 8.445 1 98.06 116 ALA A CA 1
ATOM 872 C C . ALA A 1 116 ? 11.195 18.031 8.078 1 98.06 116 ALA A C 1
ATOM 874 O O . ALA A 1 116 ? 11.672 19.156 8.25 1 98.06 116 ALA A O 1
ATOM 875 N N . SER A 1 117 ? 11.867 17.031 7.574 1 96.56 117 SER A N 1
ATOM 876 C CA . SER A 1 117 ? 13.273 17.203 7.215 1 96.56 117 SER A CA 1
ATOM 877 C C . SER A 1 117 ? 13.43 17.688 5.777 1 96.56 117 SER A C 1
ATOM 879 O O . SER A 1 117 ? 14.531 17.688 5.23 1 96.56 117 SER A O 1
ATOM 881 N N . LYS A 1 118 ? 12.328 18 5.051 1 97.69 118 LYS A N 1
ATOM 882 C CA . LYS A 1 118 ? 12.242 18.656 3.748 1 97.69 118 LYS A CA 1
ATOM 883 C C . LYS A 1 118 ? 12.648 17.688 2.631 1 97.69 118 LYS A C 1
ATOM 885 O O . LYS A 1 118 ? 13.094 18.125 1.565 1 97.69 118 LYS A O 1
ATOM 890 N N . HIS A 1 119 ? 12.586 16.422 2.939 1 96.12 119 HIS A N 1
ATOM 891 C CA . HIS A 1 119 ? 12.703 15.422 1.89 1 96.12 119 HIS A CA 1
ATOM 892 C C . HIS A 1 119 ? 11.344 15.094 1.286 1 96.12 119 HIS A C 1
ATOM 894 O O . HIS A 1 119 ? 10.82 14 1.485 1 96.12 119 HIS A O 1
ATOM 900 N N . PHE A 1 120 ? 10.859 15.961 0.435 1 97.81 120 PHE A N 1
ATOM 901 C CA . PHE A 1 120 ? 9.461 15.969 0.01 1 97.81 120 PHE A CA 1
ATOM 902 C C . PHE A 1 120 ? 9.172 14.805 -0.93 1 97.81 120 PHE A C 1
ATOM 904 O O . PHE A 1 120 ? 8.102 14.203 -0.873 1 97.81 120 PHE A O 1
ATOM 911 N N . GLY A 1 121 ? 10.086 14.5 -1.793 1 95.62 121 GLY A N 1
ATOM 912 C CA . GLY A 1 121 ? 9.898 13.367 -2.688 1 95.62 121 GLY A CA 1
ATOM 913 C C . GLY A 1 121 ? 9.773 12.047 -1.957 1 95.62 121 GLY A C 1
ATOM 914 O O . GLY A 1 121 ? 8.938 11.211 -2.307 1 95.62 121 GLY A O 1
ATOM 915 N N . VAL A 1 122 ? 10.57 11.898 -0.94 1 95.56 122 VAL A N 1
ATOM 916 C CA . VAL A 1 122 ? 10.539 10.68 -0.138 1 95.56 122 VAL A CA 1
ATOM 917 C C . VAL A 1 122 ? 9.242 10.625 0.667 1 95.56 122 VAL A C 1
ATOM 919 O O . VAL A 1 122 ? 8.617 9.562 0.773 1 95.56 122 VAL A O 1
ATOM 922 N N . ALA A 1 123 ? 8.914 11.758 1.219 1 97.88 123 ALA A N 1
ATOM 923 C CA . ALA A 1 123 ? 7.656 11.828 1.957 1 97.88 123 ALA A CA 1
ATOM 924 C C . ALA A 1 123 ? 6.484 11.391 1.082 1 97.88 123 ALA A C 1
ATOM 926 O O . ALA A 1 123 ? 5.637 10.609 1.513 1 97.88 123 ALA A O 1
ATOM 927 N N . LYS A 1 124 ? 6.414 11.859 -0.145 1 97.62 124 LYS A N 1
ATOM 928 C CA . LYS A 1 124 ? 5.375 11.477 -1.093 1 97.62 124 LYS A CA 1
ATOM 929 C C . LYS A 1 124 ? 5.406 9.969 -1.356 1 97.62 124 LYS A C 1
ATOM 931 O O . LYS A 1 124 ? 4.363 9.312 -1.362 1 97.62 124 LYS A O 1
ATOM 936 N N . ALA A 1 125 ? 6.582 9.453 -1.562 1 95.12 125 ALA A N 1
ATOM 937 C CA . ALA A 1 125 ? 6.738 8.039 -1.872 1 95.12 125 ALA A CA 1
ATOM 938 C C . ALA A 1 125 ? 6.23 7.164 -0.728 1 95.12 125 ALA A C 1
ATOM 940 O O . ALA A 1 125 ? 5.652 6.102 -0.96 1 95.12 125 ALA A O 1
ATOM 941 N N . MET A 1 126 ? 6.367 7.609 0.507 1 97.56 126 MET A N 1
ATOM 942 C CA . MET A 1 126 ? 5.945 6.844 1.678 1 97.56 126 MET A CA 1
ATOM 943 C C . MET A 1 126 ? 4.426 6.762 1.756 1 97.56 126 MET A C 1
ATOM 945 O O . MET A 1 126 ? 3.881 5.91 2.463 1 97.56 126 MET A O 1
ATOM 949 N N . MET A 1 127 ? 3.736 7.59 1.015 1 97.69 127 MET A N 1
ATOM 950 C CA . MET A 1 127 ? 2.279 7.641 1.12 1 97.69 127 MET A CA 1
ATOM 951 C C . MET A 1 127 ? 1.625 6.941 -0.066 1 97.69 127 MET A C 1
ATOM 953 O O . MET A 1 127 ? 0.397 6.887 -0.16 1 97.69 127 MET A O 1
ATOM 957 N N . GLU A 1 128 ? 2.369 6.34 -0.934 1 96.06 128 GLU A N 1
ATOM 958 C CA . GLU A 1 128 ? 1.836 5.691 -2.129 1 96.06 128 GLU A CA 1
ATOM 959 C C . GLU A 1 128 ? 1.031 4.445 -1.768 1 96.06 128 GLU A C 1
ATOM 961 O O . GLU A 1 128 ? -0.102 4.277 -2.223 1 96.06 128 GLU A O 1
ATOM 966 N N . ALA A 1 129 ? 1.606 3.623 -0.951 1 96.44 129 ALA A N 1
ATOM 967 C CA . ALA A 1 129 ? 0.943 2.363 -0.625 1 96.44 129 ALA A CA 1
ATOM 968 C C . ALA A 1 129 ? -0.191 2.584 0.373 1 96.44 129 ALA A C 1
ATOM 970 O O . ALA A 1 129 ? -1.289 2.049 0.201 1 96.44 129 ALA A O 1
ATOM 971 N N . PRO A 1 130 ? -0.016 3.42 1.412 1 98.06 130 PRO A N 1
ATOM 972 C CA . PRO A 1 130 ? -1.049 3.584 2.438 1 98.06 130 PRO A CA 1
ATOM 973 C C . PRO A 1 130 ? -2.379 4.07 1.864 1 98.06 130 PRO A C 1
ATOM 975 O O . PRO A 1 130 ? -3.441 3.721 2.383 1 98.06 130 PRO A O 1
ATOM 978 N N . VAL A 1 131 ? -2.375 4.793 0.808 1 97.25 131 VAL A N 1
ATOM 979 C CA . VAL A 1 131 ? -3.588 5.402 0.274 1 97.25 131 VAL A CA 1
ATOM 980 C C . VAL A 1 131 ? -4.555 4.312 -0.18 1 97.25 131 VAL A C 1
ATOM 982 O O . VAL A 1 131 ? -5.754 4.562 -0.338 1 97.25 131 VAL A O 1
ATOM 985 N N . PHE A 1 132 ? -4.121 3.094 -0.278 1 96.31 132 PHE A N 1
ATOM 986 C CA . PHE A 1 132 ? -4.953 2.025 -0.816 1 96.31 132 PHE A CA 1
ATOM 987 C C . PHE A 1 132 ? -5.578 1.207 0.307 1 96.31 132 PHE A C 1
ATOM 989 O O . PHE A 1 132 ? -6.48 0.403 0.068 1 96.31 132 PHE A O 1
ATOM 996 N N . ALA A 1 133 ? -5.18 1.43 1.544 1 97.94 133 ALA A N 1
ATOM 997 C CA . ALA A 1 133 ? -5.719 0.651 2.658 1 97.94 133 ALA A CA 1
ATOM 998 C C . ALA A 1 133 ? -7.238 0.78 2.732 1 97.94 133 ALA A C 1
ATOM 1000 O O . ALA A 1 133 ? -7.949 -0.226 2.793 1 97.94 133 ALA A O 1
ATOM 1001 N N . PRO A 1 134 ? -7.836 1.977 2.631 1 98.19 134 PRO A N 1
ATOM 1002 C CA . PRO A 1 134 ? -9.297 2.084 2.721 1 98.19 134 PRO A CA 1
ATOM 1003 C C . PRO A 1 134 ? -10.008 1.361 1.583 1 98.19 134 PRO A C 1
ATOM 1005 O O . PRO A 1 134 ? -10.992 0.656 1.817 1 98.19 134 PRO A O 1
ATOM 1008 N N . GLY A 1 135 ? -9.531 1.554 0.389 1 96.19 135 GLY A N 1
ATOM 1009 C CA . GLY A 1 135 ? -10.164 0.896 -0.748 1 96.19 135 GLY A CA 1
ATOM 1010 C C . GLY A 1 135 ? -10.094 -0.617 -0.673 1 96.19 135 GLY A C 1
ATOM 1011 O O . GLY A 1 135 ? -11.062 -1.304 -0.996 1 96.19 135 GLY A O 1
ATOM 1012 N N . SER A 1 136 ? -8.922 -1.126 -0.302 1 96.75 136 SER A N 1
ATOM 1013 C CA . SER A 1 136 ? -8.773 -2.57 -0.15 1 96.75 136 SER A CA 1
ATOM 1014 C C . SER A 1 136 ? -9.688 -3.105 0.949 1 96.75 136 SER A C 1
ATOM 1016 O O . SER A 1 136 ? -10.25 -4.195 0.818 1 96.75 136 SER A O 1
ATOM 1018 N N . CYS A 1 137 ? -9.82 -2.361 2.025 1 98 137 CYS A N 1
ATOM 1019 C CA . CYS A 1 137 ? -10.719 -2.77 3.104 1 98 137 CYS A CA 1
ATOM 1020 C C . CYS A 1 137 ? -12.164 -2.768 2.641 1 98 137 CYS A C 1
ATOM 1022 O O . CYS A 1 137 ? -12.945 -3.652 3.006 1 98 137 CYS A O 1
ATOM 1024 N N . GLU A 1 138 ? -12.531 -1.798 1.847 1 95.94 138 GLU A N 1
ATOM 1025 C CA . GLU A 1 138 ? -13.875 -1.778 1.276 1 95.94 138 GLU A CA 1
ATOM 1026 C C . GLU A 1 138 ? -14.109 -2.996 0.387 1 95.94 138 GLU A C 1
ATOM 1028 O O . GLU A 1 138 ? -15.227 -3.531 0.345 1 95.94 138 GLU A O 1
ATOM 1033 N N . GLY A 1 139 ? -13.125 -3.359 -0.34 1 93.12 139 GLY A N 1
ATOM 1034 C CA . GLY A 1 139 ? -13.219 -4.57 -1.139 1 93.12 139 GLY A CA 1
ATOM 1035 C C . GLY A 1 139 ? -13.508 -5.809 -0.312 1 93.12 139 GLY A C 1
ATOM 1036 O O . GLY A 1 139 ? -14.141 -6.754 -0.795 1 93.12 139 GLY A O 1
ATOM 1037 N N . LEU A 1 140 ? -13.102 -5.77 0.924 1 95.94 140 LEU A N 1
ATOM 1038 C CA . LEU A 1 140 ? -13.289 -6.891 1.835 1 95.94 140 LEU A CA 1
ATOM 1039 C C . LEU A 1 140 ? -14.664 -6.832 2.498 1 95.94 140 LEU A C 1
ATOM 1041 O O . LEU A 1 140 ? -15.383 -7.832 2.549 1 95.94 140 LEU A O 1
ATOM 1045 N N . LEU A 1 141 ? -15.055 -5.617 2.908 1 96.88 141 LEU A N 1
ATOM 1046 C CA . LEU A 1 141 ? -16.172 -5.531 3.84 1 96.88 141 LEU A CA 1
ATOM 1047 C C . LEU A 1 141 ? -17.359 -4.801 3.207 1 96.88 141 LEU A C 1
ATOM 1049 O O . LEU A 1 141 ? -18.391 -4.629 3.844 1 96.88 141 LEU A O 1
ATOM 1053 N N . GLY A 1 142 ? -17.188 -4.402 2 1 94.25 142 GLY A N 1
ATOM 1054 C CA . GLY A 1 142 ? -18.25 -3.611 1.391 1 94.25 142 GLY A CA 1
ATOM 1055 C C . GLY A 1 142 ? -18.406 -2.238 2.018 1 94.25 142 GLY A C 1
ATOM 1056 O O . GLY A 1 142 ? -17.422 -1.506 2.172 1 94.25 142 GLY A O 1
ATOM 1057 N N . HIS A 1 143 ? -19.594 -1.939 2.359 1 95.31 143 HIS A N 1
ATOM 1058 C CA . HIS A 1 143 ? -19.859 -0.575 2.799 1 95.31 143 HIS A CA 1
ATOM 1059 C C . HIS A 1 143 ? -19.797 -0.46 4.316 1 95.31 143 HIS A C 1
ATOM 1061 O O . HIS A 1 143 ? -20.078 0.6 4.879 1 95.31 143 HIS A O 1
ATOM 1067 N N . VAL A 1 144 ? -19.328 -1.621 4.898 1 93.25 144 VAL A N 1
ATOM 1068 C CA . VAL A 1 144 ? -19.016 -1.553 6.324 1 93.25 144 VAL A CA 1
ATOM 1069 C C . VAL A 1 144 ? -17.875 -0.561 6.555 1 93.25 144 VAL A C 1
ATOM 1071 O O . VAL A 1 144 ? -16.781 -0.724 6.012 1 93.25 144 VAL A O 1
ATOM 1074 N N . LEU A 1 145 ? -17.984 0.563 7.125 1 97.75 145 LEU A N 1
ATOM 1075 C CA . LEU A 1 145 ? -17.031 1.613 7.461 1 97.75 145 LEU A CA 1
ATOM 1076 C C . LEU A 1 145 ? -16.844 2.578 6.293 1 97.75 145 LEU A C 1
ATOM 1078 O O . LEU A 1 145 ? -15.75 3.104 6.082 1 97.75 145 LEU A O 1
ATOM 1082 N N . ALA A 1 146 ? -17.797 2.758 5.391 1 97.69 146 ALA A N 1
ATOM 1083 C CA . ALA A 1 146 ? -17.688 3.59 4.195 1 97.69 146 ALA A CA 1
ATOM 1084 C C . ALA A 1 146 ? -17.266 5.012 4.555 1 97.69 146 ALA A C 1
ATOM 1086 O O . ALA A 1 146 ? -16.375 5.578 3.924 1 97.69 146 ALA A O 1
ATOM 1087 N N . THR A 1 147 ? -17.859 5.551 5.578 1 97.69 147 THR A N 1
ATOM 1088 C CA . THR A 1 147 ? -17.578 6.914 5.996 1 97.69 147 THR A CA 1
ATOM 1089 C C . THR A 1 147 ? -16.125 7.031 6.488 1 97.69 147 THR A C 1
ATOM 1091 O O . THR A 1 147 ? -15.422 7.973 6.129 1 97.69 147 THR A O 1
ATOM 1094 N N . GLU A 1 148 ? -15.672 6.062 7.309 1 98.38 148 GLU A N 1
ATOM 1095 C CA . GLU A 1 148 ? -14.305 6.043 7.82 1 98.38 148 GLU A CA 1
ATOM 1096 C C . GLU A 1 148 ? -13.297 5.879 6.688 1 98.38 148 GLU A C 1
ATOM 1098 O O . GLU A 1 148 ? -12.297 6.605 6.625 1 98.38 148 GLU A O 1
ATOM 1103 N N . ASN A 1 149 ? -13.633 4.949 5.816 1 98.44 149 ASN A N 1
ATOM 1104 C CA . ASN A 1 149 ? -12.758 4.703 4.684 1 98.44 149 ASN A CA 1
ATOM 1105 C C . ASN A 1 149 ? -12.602 5.945 3.809 1 98.44 149 ASN A C 1
ATOM 1107 O O . ASN A 1 149 ? -11.492 6.297 3.414 1 98.44 149 ASN A O 1
ATOM 1111 N N . ASP A 1 150 ? -13.703 6.613 3.533 1 97.81 150 ASP A N 1
ATOM 1112 C CA . ASP A 1 150 ? -13.672 7.812 2.697 1 97.81 150 ASP A CA 1
ATOM 1113 C C . ASP A 1 150 ? -12.844 8.914 3.354 1 97.81 150 ASP A C 1
ATOM 1115 O O . ASP A 1 150 ? -12.078 9.609 2.682 1 97.81 150 ASP A O 1
ATOM 1119 N N . SER A 1 151 ? -13.039 9.07 4.586 1 98.19 151 SER A N 1
ATOM 1120 C CA . SER A 1 151 ? -12.32 10.109 5.312 1 98.19 151 SER A CA 1
ATOM 1121 C C . SER A 1 151 ? -10.82 9.859 5.285 1 98.19 151 SER A C 1
ATOM 1123 O O . SER A 1 151 ? -10.039 10.758 4.961 1 98.19 151 SER A O 1
ATOM 1125 N N . VAL A 1 152 ? -10.414 8.648 5.637 1 98.81 152 VAL A N 1
ATOM 1126 C CA . VAL A 1 152 ? -8.992 8.32 5.676 1 98.81 152 VAL A CA 1
ATOM 1127 C C . VAL A 1 152 ? -8.391 8.438 4.277 1 98.81 152 VAL A C 1
ATOM 1129 O O . VAL A 1 152 ? -7.301 8.984 4.113 1 98.81 152 VAL A O 1
ATOM 1132 N N . PHE A 1 153 ? -9.141 7.98 3.295 1 98.69 153 PHE A N 1
ATOM 1133 C CA . PHE A 1 153 ? -8.688 8.055 1.911 1 98.69 153 PHE A CA 1
ATOM 1134 C C . PHE A 1 153 ? -8.445 9.5 1.494 1 98.69 153 PHE A C 1
ATOM 1136 O O . PHE A 1 153 ? -7.379 9.836 0.973 1 98.69 153 PHE A O 1
ATOM 1143 N N . ASN A 1 154 ? -9.359 10.359 1.72 1 98.38 154 ASN A N 1
ATOM 1144 C CA . ASN A 1 154 ? -9.273 11.758 1.31 1 98.38 154 ASN A CA 1
ATOM 1145 C C . ASN A 1 154 ? -8.164 12.492 2.062 1 98.38 154 ASN A C 1
ATOM 1147 O O . ASN A 1 154 ? -7.469 13.336 1.49 1 98.38 154 ASN A O 1
ATOM 1151 N N . LEU A 1 155 ? -7.996 12.172 3.32 1 98.88 155 LEU A N 1
ATOM 1152 C CA . LEU A 1 155 ? -6.938 12.805 4.102 1 98.88 155 LEU A CA 1
ATOM 1153 C C . LEU A 1 155 ? -5.562 12.398 3.584 1 98.88 155 LEU A C 1
ATOM 1155 O O . LEU A 1 155 ? -4.668 13.234 3.465 1 98.88 155 LEU A O 1
ATOM 1159 N N . MET A 1 156 ? -5.398 11.117 3.26 1 98.69 156 MET A N 1
ATOM 1160 C CA . MET A 1 156 ? -4.113 10.648 2.756 1 98.69 156 MET A CA 1
ATOM 1161 C C . MET A 1 156 ? -3.816 11.234 1.38 1 98.69 156 MET A C 1
ATOM 1163 O O . MET A 1 156 ? -2.672 11.57 1.08 1 98.69 156 MET A O 1
ATOM 1167 N N . LEU A 1 157 ? -4.906 11.352 0.598 1 98.12 157 LEU A N 1
ATOM 1168 C CA . LEU A 1 157 ? -4.727 11.961 -0.717 1 98.12 157 LEU A CA 1
ATOM 1169 C C . LEU A 1 157 ? -4.312 13.422 -0.588 1 98.12 157 LEU A C 1
ATOM 1171 O O . LEU A 1 157 ? -3.461 13.898 -1.343 1 98.12 157 LEU A O 1
ATOM 1175 N N . MET A 1 158 ? -4.938 14.102 0.294 1 98.56 158 MET A N 1
ATOM 1176 C CA . MET A 1 158 ? -4.574 15.492 0.571 1 98.56 158 MET A CA 1
ATOM 1177 C C . MET A 1 158 ? -3.107 15.594 0.979 1 98.56 158 MET A C 1
ATOM 1179 O O . MET A 1 158 ? -2.369 16.422 0.45 1 98.56 158 MET A O 1
ATOM 1183 N N . ALA A 1 159 ? -2.689 14.781 1.92 1 98.69 159 ALA A N 1
ATOM 1184 C CA . ALA A 1 159 ? -1.308 14.781 2.396 1 98.69 159 ALA A CA 1
ATOM 1185 C C . ALA A 1 159 ? -0.334 14.508 1.253 1 98.69 159 ALA A C 1
ATOM 1187 O O . ALA A 1 159 ? 0.678 15.203 1.114 1 98.69 159 ALA A O 1
ATOM 1188 N N . ARG A 1 160 ? -0.659 13.5 0.456 1 98.5 160 ARG A N 1
ATOM 1189 C CA . ARG A 1 160 ? 0.191 13.141 -0.674 1 98.5 160 ARG A CA 1
ATOM 1190 C C . ARG A 1 160 ? 0.301 14.289 -1.669 1 98.5 160 ARG A C 1
ATOM 1192 O O . ARG A 1 160 ? 1.386 14.57 -2.186 1 98.5 160 ARG A O 1
ATOM 1199 N N . ARG A 1 161 ? -0.792 14.938 -1.951 1 98.31 161 ARG A N 1
ATOM 1200 C CA . ARG A 1 161 ? -0.816 16.047 -2.896 1 98.31 161 ARG A CA 1
ATOM 1201 C C . ARG A 1 161 ? 0.029 17.219 -2.393 1 98.31 161 ARG A C 1
ATOM 1203 O O . ARG A 1 161 ? 0.726 17.859 -3.174 1 98.31 161 ARG A O 1
ATOM 1210 N N . PHE A 1 162 ? -0.034 17.547 -1.155 1 98.75 162 PHE A N 1
ATOM 1211 C CA . PHE A 1 162 ? 0.759 18.641 -0.59 1 98.75 162 PHE A CA 1
ATOM 1212 C C . PHE A 1 162 ? 2.248 18.328 -0.681 1 98.75 162 PHE A C 1
ATOM 1214 O O . PHE A 1 162 ? 3.047 19.188 -1.058 1 98.75 162 PHE A O 1
ATOM 1221 N N . ALA A 1 163 ? 2.607 17.078 -0.324 1 98.38 163 ALA A N 1
ATOM 1222 C CA . ALA A 1 163 ? 4.004 16.672 -0.443 1 98.38 163 ALA A CA 1
ATOM 1223 C C . ALA A 1 163 ? 4.48 16.75 -1.892 1 98.38 163 ALA A C 1
ATOM 1225 O O . ALA A 1 163 ? 5.613 17.172 -2.158 1 98.38 163 ALA A O 1
ATOM 1226 N N . GLU A 1 164 ? 3.598 16.391 -2.756 1 97.75 164 GLU A N 1
ATOM 1227 C CA . GLU A 1 164 ? 3.924 16.438 -4.176 1 97.75 164 GLU A CA 1
ATOM 1228 C C . GLU A 1 164 ? 4.176 17.859 -4.641 1 97.75 164 GLU A C 1
ATOM 1230 O O . GLU A 1 164 ? 5.094 18.125 -5.426 1 97.75 164 GLU A O 1
ATOM 1235 N N . ALA A 1 165 ? 3.395 18.766 -4.219 1 97.94 165 ALA A N 1
ATOM 1236 C CA . ALA A 1 165 ? 3.514 20.172 -4.613 1 97.94 165 ALA A CA 1
ATOM 1237 C C . ALA A 1 165 ? 4.809 20.781 -4.086 1 97.94 165 ALA A C 1
ATOM 1239 O O . ALA A 1 165 ? 5.344 21.719 -4.68 1 97.94 165 ALA A O 1
ATOM 1240 N N . LEU A 1 166 ? 5.348 20.266 -3.025 1 98.12 166 LEU A N 1
ATOM 1241 C CA . LEU A 1 166 ? 6.578 20.766 -2.424 1 98.12 166 LEU A CA 1
ATOM 1242 C C . LEU A 1 166 ? 7.801 20.188 -3.139 1 98.12 166 LEU A C 1
ATOM 1244 O O . LEU A 1 166 ? 8.898 20.75 -3.051 1 98.12 166 LEU A O 1
ATOM 1248 N N . ALA A 1 167 ? 7.598 19.047 -3.701 1 95.5 167 ALA A N 1
ATOM 1249 C CA . ALA A 1 167 ? 8.711 18.312 -4.32 1 95.5 167 ALA A CA 1
ATOM 1250 C C . ALA A 1 167 ? 9.055 18.906 -5.684 1 95.5 167 ALA A C 1
ATOM 1252 O O . ALA A 1 167 ? 10.234 19 -6.043 1 95.5 167 ALA A O 1
ATOM 1253 N N . MET B 1 1 ? -5.621 -62.688 -32.156 1 41.47 1 MET B N 1
ATOM 1254 C CA . MET B 1 1 ? -5.547 -61.375 -31.5 1 41.47 1 MET B CA 1
ATOM 1255 C C . MET B 1 1 ? -4.121 -60.844 -31.531 1 41.47 1 MET B C 1
ATOM 1257 O O . MET B 1 1 ? -3.209 -61.469 -30.984 1 41.47 1 MET B O 1
ATOM 1261 N N . ARG B 1 2 ? -3.682 -60.219 -32.562 1 54.44 2 ARG B N 1
ATOM 1262 C CA . ARG B 1 2 ? -2.332 -59.688 -32.75 1 54.44 2 ARG B CA 1
ATOM 1263 C C . ARG B 1 2 ? -1.928 -58.812 -31.562 1 54.44 2 ARG B C 1
ATOM 1265 O O . ARG B 1 2 ? -2.742 -58.031 -31.047 1 54.44 2 ARG B O 1
ATOM 1272 N N . PRO B 1 3 ? -0.897 -59.156 -30.797 1 54.28 3 PRO B N 1
ATOM 1273 C CA . PRO B 1 3 ? -0.451 -58.344 -29.656 1 54.28 3 PRO B CA 1
ATOM 1274 C C . PRO B 1 3 ? -0.307 -56.844 -30.016 1 54.28 3 PRO B C 1
ATOM 1276 O O . PRO B 1 3 ? 0.297 -56.531 -31.031 1 54.28 3 PRO B O 1
ATOM 1279 N N . CYS B 1 4 ? -1.373 -56.125 -29.969 1 53.25 4 CYS B N 1
ATOM 1280 C CA . CYS B 1 4 ? -1.278 -54.688 -29.984 1 53.25 4 CYS B CA 1
ATOM 1281 C C . CYS B 1 4 ? -0.058 -54.188 -29.203 1 53.25 4 CYS B C 1
ATOM 1283 O O . CYS B 1 4 ? 0.005 -54.344 -27.984 1 53.25 4 CYS B O 1
ATOM 1285 N N . ASP B 1 5 ? 1.211 -54.219 -29.781 1 58.97 5 ASP B N 1
ATOM 1286 C CA . ASP B 1 5 ? 2.586 -54.031 -29.344 1 58.97 5 ASP B CA 1
ATOM 1287 C C . ASP B 1 5 ? 2.732 -52.75 -28.531 1 58.97 5 ASP B C 1
ATOM 1289 O O . ASP B 1 5 ? 1.909 -51.844 -28.656 1 58.97 5 ASP B O 1
ATOM 1293 N N . VAL B 1 6 ? 3.607 -52.812 -27.5 1 68.94 6 VAL B N 1
ATOM 1294 C CA . VAL B 1 6 ? 4.203 -51.844 -26.625 1 68.94 6 VAL B CA 1
ATOM 1295 C C . VAL B 1 6 ? 4.395 -50.531 -27.375 1 68.94 6 VAL B C 1
ATOM 1297 O O . VAL B 1 6 ? 4.293 -49.438 -26.797 1 68.94 6 VAL B O 1
ATOM 1300 N N . SER B 1 7 ? 4.441 -50.719 -28.703 1 66.88 7 SER B N 1
ATOM 1301 C CA . SER B 1 7 ? 4.738 -49.531 -29.5 1 66.88 7 SER B CA 1
ATOM 1302 C C . SER B 1 7 ? 3.527 -48.625 -29.578 1 66.88 7 SER B C 1
ATOM 1304 O O . SER B 1 7 ? 3.666 -47.406 -29.5 1 66.88 7 SER B O 1
ATOM 1306 N N . CYS B 1 8 ? 2.328 -49.219 -29.641 1 64.75 8 CYS B N 1
ATOM 1307 C CA . CYS B 1 8 ? 1.132 -48.375 -29.75 1 64.75 8 CYS B CA 1
ATOM 1308 C C . CYS B 1 8 ? 0.854 -47.656 -28.438 1 64.75 8 CYS B C 1
ATOM 1310 O O . CYS B 1 8 ? 0.428 -46.5 -28.453 1 64.75 8 CYS B O 1
ATOM 1312 N N . GLY B 1 9 ? 1.288 -48.312 -27.359 1 67.62 9 GLY B N 1
ATOM 1313 C CA . GLY B 1 9 ? 1.11 -47.688 -26.062 1 67.62 9 GLY B CA 1
ATOM 1314 C C . GLY B 1 9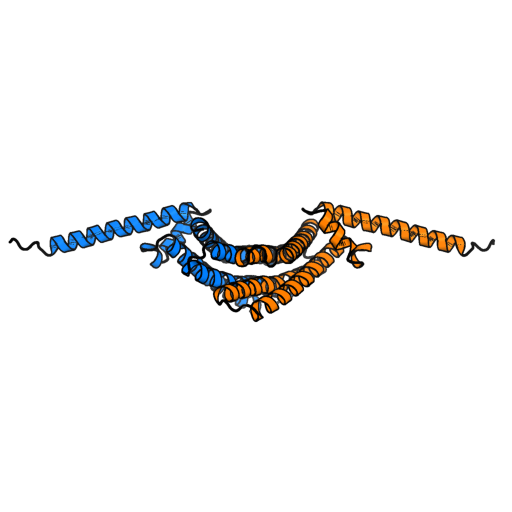 ? 2.027 -46.5 -25.844 1 67.62 9 GLY B C 1
ATOM 1315 O O . GLY B 1 9 ? 1.601 -45.469 -25.328 1 67.62 9 GLY B O 1
ATOM 1316 N N . LEU B 1 10 ? 3.256 -46.75 -26.359 1 73.81 10 LEU B N 1
ATOM 1317 C CA . LEU B 1 10 ? 4.227 -45.656 -26.219 1 73.81 10 LEU B CA 1
ATOM 1318 C C . LEU B 1 10 ? 3.85 -44.469 -27.078 1 73.81 10 LEU B C 1
ATOM 1320 O O . LEU B 1 10 ? 4 -43.312 -26.656 1 73.81 10 LEU B O 1
ATOM 1324 N N . LEU B 1 11 ? 3.334 -44.75 -28.281 1 70.12 11 LEU B N 1
ATOM 1325 C CA . LEU B 1 11 ? 2.936 -43.656 -29.188 1 70.12 11 LEU B CA 1
ATOM 1326 C C . LEU B 1 11 ? 1.743 -42.906 -28.625 1 70.12 11 LEU B C 1
ATOM 1328 O O . LEU B 1 11 ? 1.663 -41.688 -28.766 1 70.12 11 LEU B O 1
ATOM 1332 N N . LEU B 1 12 ? 0.843 -43.562 -27.969 1 70.06 12 LEU B N 1
ATOM 1333 C CA . LEU B 1 12 ? -0.315 -42.906 -27.359 1 70.06 12 LEU B CA 1
ATOM 1334 C C . LEU B 1 12 ? 0.106 -42.031 -26.188 1 70.06 12 LEU B C 1
ATOM 1336 O O . LEU B 1 12 ? -0.409 -40.938 -26.016 1 70.06 12 LEU B O 1
ATOM 1340 N N . ILE B 1 13 ? 1.056 -42.531 -25.438 1 68.5 13 ILE B N 1
ATOM 1341 C CA . ILE B 1 13 ? 1.552 -41.75 -24.297 1 68.5 13 ILE B CA 1
ATOM 1342 C C . ILE B 1 13 ? 2.287 -40.5 -24.812 1 68.5 13 ILE B C 1
ATOM 1344 O O . ILE B 1 13 ? 2.133 -39.406 -24.25 1 68.5 13 ILE B O 1
ATOM 1348 N N . LEU B 1 14 ? 3.066 -40.719 -25.891 1 67.81 14 LEU B N 1
ATOM 1349 C CA . LEU B 1 14 ? 3.766 -39.594 -26.469 1 67.81 14 LEU B CA 1
ATOM 1350 C C . LEU B 1 14 ? 2.777 -38.562 -27.031 1 67.81 14 LEU B C 1
ATOM 1352 O O . LEU B 1 14 ? 2.98 -37.375 -26.906 1 67.81 14 LEU B O 1
ATOM 1356 N N . PHE B 1 15 ? 1.704 -39 -27.688 1 66.25 15 PHE B N 1
ATOM 1357 C CA . PHE B 1 15 ? 0.701 -38.094 -28.25 1 66.25 15 PHE B CA 1
ATOM 1358 C C . PHE B 1 15 ? -0.034 -37.344 -27.156 1 66.25 15 PHE B C 1
ATOM 1360 O O . PHE B 1 15 ? -0.315 -36.156 -27.281 1 66.25 15 PHE B O 1
ATOM 1367 N N . LEU B 1 16 ? -0.331 -38 -26.062 1 64.38 16 LEU B N 1
ATOM 1368 C CA . LEU B 1 16 ? -1.01 -37.344 -24.953 1 64.38 16 LEU B CA 1
ATOM 1369 C C . LEU B 1 16 ? -0.095 -36.312 -24.281 1 64.38 16 LEU B C 1
ATOM 1371 O O . LEU B 1 16 ? -0.547 -35.25 -23.859 1 64.38 16 LEU B O 1
ATOM 1375 N N . ALA B 1 17 ? 1.139 -36.688 -24.188 1 64.81 17 ALA B N 1
ATOM 1376 C CA . ALA B 1 17 ? 2.105 -35.75 -23.609 1 64.81 17 ALA B CA 1
ATOM 1377 C C . ALA B 1 17 ? 2.27 -34.5 -24.469 1 64.81 17 ALA B C 1
ATOM 1379 O O . ALA B 1 17 ? 2.355 -33.375 -23.969 1 64.81 17 ALA B O 1
ATOM 1380 N N . LEU B 1 18 ? 2.344 -34.688 -25.766 1 63.78 18 LEU B N 1
ATOM 1381 C CA . LEU B 1 18 ? 2.496 -33.562 -26.672 1 63.78 18 LEU B CA 1
ATOM 1382 C C . LEU B 1 18 ? 1.246 -32.688 -26.672 1 63.78 18 LEU B C 1
ATOM 1384 O O . LEU B 1 18 ? 1.34 -31.453 -26.781 1 63.78 18 LEU B O 1
ATOM 1388 N N . SER B 1 19 ? 0.078 -33.188 -26.516 1 64.31 19 SER B N 1
ATOM 1389 C CA . SER B 1 19 ? -1.168 -32.406 -26.5 1 64.31 19 SER B CA 1
ATOM 1390 C C . SER B 1 19 ? -1.293 -31.609 -25.219 1 64.31 19 SER B C 1
ATOM 1392 O O . SER B 1 19 ? -1.823 -30.5 -25.219 1 64.31 19 SER B O 1
ATOM 1394 N N . SER B 1 20 ? -0.817 -32.219 -24.125 1 60.75 20 SER B N 1
ATOM 1395 C CA . SER B 1 20 ? -0.885 -31.516 -22.844 1 60.75 20 SER B CA 1
ATOM 1396 C C . SER B 1 20 ? 0.062 -30.328 -22.812 1 60.75 20 SER B C 1
ATOM 1398 O O . SER B 1 20 ? -0.263 -29.281 -22.25 1 60.75 20 SER B O 1
ATOM 1400 N N . LEU B 1 21 ? 1.236 -30.531 -23.391 1 60.56 21 LEU B N 1
ATOM 1401 C CA . LEU B 1 21 ? 2.184 -29.422 -23.469 1 60.56 21 LEU B CA 1
ATOM 1402 C C . LEU B 1 21 ? 1.62 -28.281 -24.297 1 60.56 21 LEU B C 1
ATOM 1404 O O . LEU B 1 21 ? 1.811 -27.109 -23.953 1 60.56 21 LEU B O 1
ATOM 1408 N N . SER B 1 22 ? 0.935 -28.625 -25.344 1 67.81 22 SER B N 1
ATOM 1409 C CA . SER B 1 22 ? 0.326 -27.609 -26.188 1 67.81 22 SER B CA 1
ATOM 1410 C C . SER B 1 22 ? -0.767 -26.844 -25.438 1 67.81 22 SER B C 1
ATOM 1412 O O . SER B 1 22 ? -0.873 -25.625 -25.547 1 67.81 22 SER B O 1
ATOM 1414 N N . SER B 1 23 ? -1.378 -27.578 -24.578 1 76.19 23 SER B N 1
ATOM 1415 C CA . SER B 1 23 ? -2.479 -26.953 -23.859 1 76.19 23 SER B CA 1
ATOM 1416 C C . SER B 1 23 ? -1.963 -26.047 -22.734 1 76.19 23 SER B C 1
ATOM 1418 O O . SER B 1 23 ? -2.492 -24.953 -22.531 1 76.19 23 SER B O 1
ATOM 1420 N N . ALA B 1 24 ? -0.836 -26.453 -22.219 1 81.12 24 ALA B N 1
ATOM 1421 C CA . ALA B 1 24 ? -0.248 -25.656 -21.141 1 81.12 24 ALA B CA 1
ATOM 1422 C C . ALA B 1 24 ? 0.312 -24.344 -21.672 1 81.12 24 ALA B C 1
ATOM 1424 O O . ALA B 1 24 ? 0.11 -23.281 -21.078 1 81.12 24 ALA B O 1
ATOM 1425 N N . THR B 1 25 ? 0.996 -24.422 -22.797 1 87.25 25 THR B N 1
ATOM 1426 C CA . THR B 1 25 ? 1.573 -23.234 -23.406 1 87.25 25 THR B CA 1
ATOM 1427 C C . THR B 1 25 ? 0.477 -22.297 -23.891 1 87.25 25 THR B C 1
ATOM 1429 O O . THR B 1 25 ? 0.613 -21.062 -23.781 1 87.25 25 THR B O 1
ATOM 1432 N N . GLU B 1 26 ? -0.577 -22.875 -24.312 1 91.56 26 GLU B N 1
ATOM 1433 C CA . GLU B 1 26 ? -1.69 -22.047 -24.766 1 91.56 26 GLU B CA 1
ATOM 1434 C C . GLU B 1 26 ? -2.326 -21.297 -23.594 1 91.56 26 GLU B C 1
ATOM 1436 O O . GLU B 1 26 ? -2.65 -20.125 -23.719 1 91.56 26 GLU B O 1
ATOM 1441 N N . THR B 1 27 ? -2.482 -21.969 -22.531 1 94.62 27 THR B N 1
ATOM 1442 C CA . THR B 1 27 ? -3.057 -21.344 -21.344 1 94.62 27 THR B CA 1
ATOM 1443 C C . THR B 1 27 ? -2.15 -20.219 -20.828 1 94.62 27 THR B C 1
ATOM 1445 O O . THR B 1 27 ? -2.627 -19.141 -20.469 1 94.62 27 THR B O 1
ATOM 1448 N N . MET B 1 28 ? -0.879 -20.469 -20.812 1 97.12 28 MET B N 1
ATOM 1449 C CA . MET B 1 28 ? 0.08 -19.469 -20.375 1 97.12 28 MET B CA 1
ATOM 1450 C C . MET B 1 28 ? 0.066 -18.25 -21.297 1 97.12 28 MET B C 1
ATOM 1452 O O . MET B 1 28 ? 0.114 -17.109 -20.844 1 97.12 28 MET B O 1
ATOM 1456 N N . GLU B 1 29 ? 0.017 -18.516 -22.562 1 96.69 29 GLU B N 1
ATOM 1457 C CA . GLU B 1 29 ? -0.004 -17.438 -23.547 1 96.69 29 GLU B CA 1
ATOM 1458 C C . GLU B 1 29 ? -1.247 -16.562 -23.375 1 96.69 29 GLU B C 1
ATOM 1460 O O . GLU B 1 29 ? -1.158 -15.336 -23.391 1 96.69 29 GLU B O 1
ATOM 1465 N N . LYS B 1 30 ? -2.359 -17.156 -23.219 1 97 30 LYS B N 1
ATOM 1466 C CA . LYS B 1 30 ? -3.605 -16.422 -23.016 1 97 30 LYS B CA 1
ATOM 1467 C C . LYS B 1 30 ? -3.547 -15.586 -21.734 1 97 30 LYS B C 1
ATOM 1469 O O . LYS B 1 30 ? -3.984 -14.438 -21.719 1 97 30 LYS B O 1
ATOM 1474 N N . ALA B 1 31 ? -3.021 -16.219 -20.703 1 98 31 ALA B N 1
ATOM 1475 C CA . ALA B 1 31 ? -2.895 -15.516 -19.422 1 98 31 ALA B CA 1
ATOM 1476 C C . ALA B 1 31 ? -1.924 -14.344 -19.547 1 98 31 ALA B C 1
ATOM 1478 O O . ALA B 1 31 ? -2.215 -13.234 -19.078 1 98 31 ALA B O 1
ATOM 1479 N N . CYS B 1 32 ? -0.799 -14.578 -20.172 1 98.44 32 CYS B N 1
ATOM 1480 C CA . CYS B 1 32 ? 0.247 -13.562 -20.234 1 98.44 32 CYS B CA 1
ATOM 1481 C C . CYS B 1 32 ? -0.134 -12.438 -21.188 1 98.44 32 CYS B C 1
ATOM 1483 O O . CYS B 1 32 ? 0.374 -11.32 -21.062 1 98.44 32 CYS B O 1
ATOM 1485 N N . ASN B 1 33 ? -1.054 -12.688 -22.094 1 97.81 33 ASN B N 1
ATOM 1486 C CA . ASN B 1 33 ? -1.566 -11.641 -22.969 1 97.81 33 ASN B CA 1
ATOM 1487 C C . ASN B 1 33 ? -2.342 -10.586 -22.188 1 97.81 33 ASN B C 1
ATOM 1489 O O . ASN B 1 33 ? -2.561 -9.477 -22.688 1 97.81 33 ASN B O 1
ATOM 1493 N N . LEU B 1 34 ? -2.701 -10.945 -20.969 1 97.12 34 LEU B N 1
ATOM 1494 C CA . LEU B 1 34 ? -3.432 -10.023 -20.109 1 97.12 34 LEU B CA 1
ATOM 1495 C C . LEU B 1 34 ? -2.479 -9.047 -19.422 1 97.12 34 LEU B C 1
ATOM 1497 O O . LEU B 1 34 ? -2.912 -8.031 -18.875 1 97.12 34 LEU B O 1
ATOM 1501 N N . THR B 1 35 ? -1.209 -9.297 -19.469 1 97.12 35 THR B N 1
ATOM 1502 C CA . THR B 1 35 ? -0.254 -8.539 -18.672 1 97.12 35 THR B CA 1
ATOM 1503 C C . THR B 1 35 ? 0.395 -7.441 -19.516 1 97.12 35 THR B C 1
ATOM 1505 O O . THR B 1 35 ? 0.316 -7.465 -20.75 1 97.12 35 THR B O 1
ATOM 1508 N N . ILE B 1 36 ? 1.015 -6.535 -18.812 1 93.94 36 ILE B N 1
ATOM 1509 C CA . ILE B 1 36 ? 1.716 -5.438 -19.469 1 93.94 36 ILE B CA 1
ATOM 1510 C C . ILE B 1 36 ? 2.992 -5.961 -20.125 1 93.94 36 ILE B C 1
ATOM 1512 O O . ILE B 1 36 ? 3.32 -5.574 -21.25 1 93.94 36 ILE B O 1
ATOM 1516 N N . ASP B 1 37 ? 3.688 -6.809 -19.5 1 96.38 37 ASP B N 1
ATOM 1517 C CA . ASP B 1 37 ? 4.93 -7.379 -20 1 96.38 37 ASP B CA 1
ATOM 1518 C C . ASP B 1 37 ? 4.773 -8.867 -20.297 1 96.38 37 ASP B C 1
ATOM 1520 O O . ASP B 1 37 ? 5.125 -9.711 -19.469 1 96.38 37 ASP B O 1
ATOM 1524 N N . TYR B 1 38 ? 4.445 -9.133 -21.531 1 97.69 38 TYR B N 1
ATOM 1525 C CA . TYR B 1 38 ? 4.195 -10.492 -22 1 97.69 38 TYR B CA 1
ATOM 1526 C C . TYR B 1 38 ? 5.445 -11.352 -21.859 1 97.69 38 TYR B C 1
ATOM 1528 O O . TYR B 1 38 ? 5.367 -12.508 -21.438 1 97.69 38 TYR B O 1
ATOM 1536 N N . HIS B 1 39 ? 6.551 -10.812 -22.188 1 97.81 39 HIS B N 1
ATOM 1537 C CA . HIS B 1 39 ? 7.777 -11.594 -22.219 1 97.81 39 HIS B CA 1
ATOM 1538 C C . HIS B 1 39 ? 8.25 -11.93 -20.797 1 97.81 39 HIS B C 1
ATOM 1540 O O . HIS B 1 39 ? 8.68 -13.047 -20.531 1 97.81 39 HIS B O 1
ATOM 1546 N N . PHE B 1 40 ? 8.156 -10.984 -19.984 1 98.5 40 PHE B N 1
ATOM 1547 C CA . PHE B 1 40 ? 8.484 -11.242 -18.594 1 98.5 40 PHE B CA 1
ATOM 1548 C C . PHE B 1 40 ? 7.57 -12.312 -18.016 1 98.5 40 PHE B C 1
ATOM 1550 O O . PHE B 1 40 ? 8.031 -13.227 -17.312 1 98.5 40 PHE B O 1
ATOM 1557 N N . CYS B 1 41 ? 6.25 -12.172 -18.312 1 98.69 41 CYS B N 1
ATOM 1558 C CA . CYS B 1 41 ? 5.25 -13.125 -17.844 1 98.69 41 CYS B CA 1
ATOM 1559 C C . CYS B 1 41 ? 5.578 -14.531 -18.312 1 98.69 41 CYS B C 1
ATOM 1561 O O . CYS B 1 41 ? 5.668 -15.461 -17.516 1 98.69 41 CYS B O 1
ATOM 1563 N N . MET B 1 42 ? 5.867 -14.703 -19.594 1 98.44 42 MET B N 1
ATOM 1564 C CA . MET B 1 42 ? 6.16 -16.016 -20.172 1 98.44 42 MET B CA 1
ATOM 1565 C C . MET B 1 42 ? 7.426 -16.609 -19.562 1 98.44 42 MET B C 1
ATOM 1567 O O . MET B 1 42 ? 7.449 -17.781 -19.203 1 98.44 42 MET B O 1
ATOM 1571 N N . LYS B 1 43 ? 8.414 -15.789 -19.453 1 98.31 43 LYS B N 1
ATOM 1572 C CA . LYS B 1 43 ? 9.68 -16.25 -18.891 1 98.31 43 LYS B CA 1
ATOM 1573 C C . LYS B 1 43 ? 9.5 -16.719 -17.453 1 98.31 43 LYS B C 1
ATOM 1575 O O . LYS B 1 43 ? 10.008 -17.766 -17.062 1 98.31 43 LYS B O 1
ATOM 1580 N N . SER B 1 44 ? 8.82 -15.945 -16.625 1 98.56 44 SER B N 1
ATOM 1581 C CA . SER B 1 44 ? 8.625 -16.234 -15.203 1 98.56 44 SER B CA 1
ATOM 1582 C C . SER B 1 44 ? 7.816 -17.5 -15 1 98.56 44 SER B C 1
ATOM 1584 O O . SER B 1 44 ? 8.164 -18.344 -14.156 1 98.56 44 SER B O 1
ATOM 1586 N N . LEU B 1 45 ? 6.754 -17.672 -15.773 1 98.5 45 LEU B N 1
ATOM 1587 C CA . LEU B 1 45 ? 5.891 -18.828 -15.617 1 98.5 45 LEU B CA 1
ATOM 1588 C C . LEU B 1 45 ? 6.562 -20.094 -16.156 1 98.5 45 LEU B C 1
ATOM 1590 O O . LEU B 1 45 ? 6.473 -21.156 -15.562 1 98.5 45 LEU B O 1
ATOM 1594 N N . LYS B 1 46 ? 7.273 -19.953 -17.25 1 97.5 46 LYS B N 1
ATOM 1595 C CA . LYS B 1 46 ? 7.949 -21.109 -17.844 1 97.5 46 LYS B CA 1
ATOM 1596 C C . LYS B 1 46 ? 9.023 -21.656 -16.906 1 97.5 46 LYS B C 1
ATOM 1598 O O . LYS B 1 46 ? 9.328 -22.844 -16.922 1 97.5 46 LYS B O 1
ATOM 1603 N N . ALA B 1 47 ? 9.523 -20.75 -16.094 1 97.69 47 ALA B N 1
ATOM 1604 C CA . ALA B 1 47 ? 10.578 -21.156 -15.172 1 97.69 47 ALA B CA 1
ATOM 1605 C C . ALA B 1 47 ? 10.008 -21.938 -13.992 1 97.69 47 ALA B C 1
ATOM 1607 O O . ALA B 1 47 ? 10.75 -22.594 -13.258 1 97.69 47 ALA B O 1
ATOM 1608 N N . ASP B 1 48 ? 8.719 -21.875 -13.742 1 97.94 48 ASP B N 1
ATOM 1609 C CA . ASP B 1 48 ? 8.062 -22.609 -12.664 1 97.94 48 ASP B CA 1
ATOM 1610 C C . ASP B 1 48 ? 7.344 -23.844 -13.211 1 97.94 48 ASP B C 1
ATOM 1612 O O . ASP B 1 48 ? 6.348 -23.734 -13.922 1 97.94 48 ASP B O 1
ATOM 1616 N N . PRO B 1 49 ? 7.738 -25.109 -12.875 1 96.69 49 PRO B N 1
ATOM 1617 C CA . PRO B 1 49 ? 7.168 -26.328 -13.453 1 96.69 49 PRO B CA 1
ATOM 1618 C C . PRO B 1 49 ? 5.688 -26.5 -13.133 1 96.69 49 PRO B C 1
ATOM 1620 O O . PRO B 1 49 ? 4.973 -27.203 -13.852 1 96.69 49 PRO B O 1
ATOM 1623 N N . ARG B 1 50 ? 5.172 -25.891 -12.133 1 97.25 50 ARG B N 1
ATOM 1624 C CA . ARG B 1 50 ? 3.758 -26 -11.789 1 97.25 50 ARG B CA 1
ATOM 1625 C C . ARG B 1 50 ? 2.883 -25.375 -12.875 1 97.25 50 ARG B C 1
ATOM 1627 O O . ARG B 1 50 ? 1.688 -25.656 -12.953 1 97.25 50 ARG B O 1
ATOM 1634 N N . SER B 1 51 ? 3.557 -24.5 -13.68 1 97.31 51 SER B N 1
ATOM 1635 C CA . SER B 1 51 ? 2.807 -23.766 -14.695 1 97.31 51 SER B CA 1
ATOM 1636 C C . SER B 1 51 ? 2.342 -24.688 -15.82 1 97.31 51 SER B C 1
ATOM 1638 O O . SER B 1 51 ? 1.39 -24.359 -16.531 1 97.31 51 SER B O 1
ATOM 1640 N N . ARG B 1 52 ? 2.979 -25.828 -16.078 1 93.75 52 ARG B N 1
ATOM 1641 C CA . ARG B 1 52 ? 2.762 -26.703 -17.219 1 93.75 52 ARG B CA 1
ATOM 1642 C C . ARG B 1 52 ? 1.355 -27.297 -17.203 1 93.75 52 ARG B C 1
ATOM 1644 O O . ARG B 1 52 ? 0.813 -27.656 -18.25 1 93.75 52 ARG B O 1
ATOM 1651 N N . SER B 1 53 ? 0.671 -27.328 -16.109 1 93 53 SER B N 1
ATOM 1652 C CA . SER B 1 53 ? -0.658 -27.938 -16.016 1 93 53 SER B CA 1
ATOM 1653 C C . SER B 1 53 ? -1.639 -27 -15.32 1 93 53 SER B C 1
ATOM 1655 O O . SER B 1 53 ? -2.719 -27.422 -14.906 1 93 53 SER B O 1
ATOM 1657 N N . ALA B 1 54 ? -1.219 -25.812 -15.188 1 96.69 54 ALA B N 1
ATOM 1658 C CA . ALA B 1 54 ? -2.041 -24.89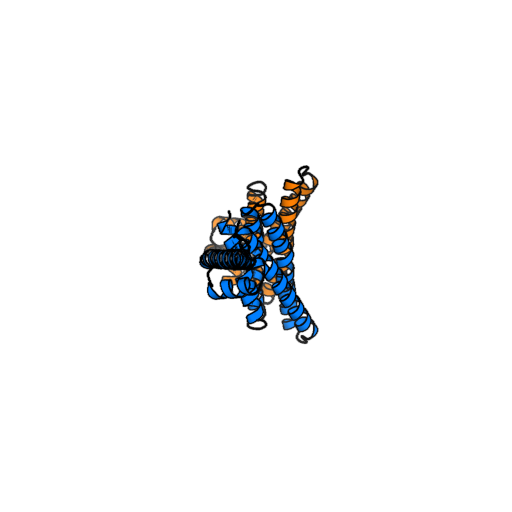1 -14.406 1 96.69 54 ALA B CA 1
ATOM 1659 C C . ALA B 1 54 ? -3.09 -24.203 -15.281 1 96.69 54 ALA B C 1
ATOM 1661 O O . ALA B 1 54 ? -2.82 -23.875 -16.438 1 96.69 54 ALA B O 1
ATOM 1662 N N . ASP B 1 55 ? -4.277 -24.109 -14.734 1 96.75 55 ASP B N 1
ATOM 1663 C CA . ASP B 1 55 ? -5.238 -23.172 -15.32 1 96.75 55 ASP B CA 1
ATOM 1664 C C . ASP B 1 55 ? -4.973 -21.75 -14.852 1 96.75 55 ASP B C 1
ATOM 1666 O O . ASP B 1 55 ? -3.949 -21.469 -14.219 1 96.75 55 ASP B O 1
ATOM 1670 N N . LEU B 1 56 ? -5.84 -20.797 -15.18 1 98.06 56 LEU B N 1
ATOM 1671 C CA . LEU B 1 56 ? -5.598 -19.391 -14.859 1 98.06 56 LEU B CA 1
ATOM 1672 C C . LEU B 1 56 ? -5.469 -19.203 -13.352 1 98.06 56 LEU B C 1
ATOM 1674 O O . LEU B 1 56 ? -4.637 -18.422 -12.891 1 98.06 56 LEU B O 1
ATOM 1678 N N . ARG B 1 57 ? -6.336 -19.828 -12.609 1 98.44 57 ARG B N 1
ATOM 1679 C CA . ARG B 1 57 ? -6.246 -19.719 -11.156 1 98.44 57 ARG B CA 1
ATOM 1680 C C . ARG B 1 57 ? -4.902 -20.25 -10.656 1 98.44 57 ARG B C 1
ATOM 1682 O O . ARG B 1 57 ? -4.27 -19.625 -9.797 1 98.44 57 ARG B O 1
ATOM 1689 N N . GLY B 1 58 ? -4.508 -21.391 -11.172 1 98.44 58 GLY B N 1
ATOM 1690 C CA . GLY B 1 58 ? -3.203 -21.922 -10.82 1 98.44 58 GLY B CA 1
ATOM 1691 C C . GLY B 1 58 ? -2.055 -21 -11.18 1 98.44 58 GLY B C 1
ATOM 1692 O O . GLY B 1 58 ? -1.107 -20.844 -10.406 1 98.44 58 GLY B O 1
ATOM 1693 N N . LEU B 1 59 ? -2.098 -20.391 -12.32 1 98.75 59 LEU B N 1
ATOM 1694 C CA . LEU B 1 59 ? -1.081 -19.422 -12.734 1 98.75 59 LEU B CA 1
ATOM 1695 C C . LEU B 1 59 ? -1.063 -18.219 -11.805 1 98.75 59 LEU B C 1
ATOM 1697 O O . LEU B 1 59 ? 0.004 -17.688 -11.484 1 98.75 59 LEU B O 1
ATOM 1701 N N . GLY B 1 60 ? -2.262 -17.797 -11.406 1 98.75 60 GLY B N 1
ATOM 1702 C CA . GLY B 1 60 ? -2.352 -16.734 -10.414 1 98.75 60 GLY B CA 1
ATOM 1703 C C . GLY B 1 60 ? -1.674 -17.078 -9.109 1 98.75 60 GLY B C 1
ATOM 1704 O O . GLY B 1 60 ? -0.943 -16.266 -8.539 1 98.75 60 GLY B O 1
ATOM 1705 N N . ALA B 1 61 ? -1.883 -18.297 -8.648 1 98.88 61 ALA B N 1
ATOM 1706 C CA . ALA B 1 61 ? -1.256 -18.75 -7.41 1 98.88 61 ALA B CA 1
ATOM 1707 C C . ALA B 1 61 ? 0.264 -18.781 -7.543 1 98.88 61 ALA B C 1
ATOM 1709 O O . ALA B 1 61 ? 0.981 -18.391 -6.625 1 98.88 61 ALA B O 1
ATOM 1710 N N . ILE B 1 62 ? 0.71 -19.25 -8.617 1 98.88 62 ILE B N 1
ATOM 1711 C CA . ILE B 1 62 ? 2.145 -19.297 -8.883 1 98.88 62 ILE B CA 1
ATOM 1712 C C . ILE B 1 62 ? 2.715 -17.875 -8.883 1 98.88 62 ILE B C 1
ATOM 1714 O O . ILE B 1 62 ? 3.768 -17.625 -8.289 1 98.88 62 ILE B O 1
ATOM 1718 N N . ALA B 1 63 ? 2.053 -16.938 -9.57 1 98.88 63 ALA B N 1
ATOM 1719 C CA . ALA B 1 63 ? 2.508 -15.555 -9.625 1 98.88 63 ALA B CA 1
ATOM 1720 C C . ALA B 1 63 ? 2.6 -14.953 -8.227 1 98.88 63 ALA B C 1
ATOM 1722 O O . ALA B 1 63 ? 3.555 -14.242 -7.91 1 98.88 63 ALA B O 1
ATOM 1723 N N . ILE B 1 64 ? 1.612 -15.227 -7.371 1 98.94 64 ILE B N 1
ATOM 1724 C CA . ILE B 1 64 ? 1.651 -14.742 -5.996 1 98.94 64 ILE B CA 1
ATOM 1725 C C . ILE B 1 64 ? 2.836 -15.359 -5.262 1 98.94 64 ILE B C 1
ATOM 1727 O O . ILE B 1 64 ? 3.586 -14.656 -4.578 1 98.94 64 ILE B O 1
ATOM 1731 N N . ASP B 1 65 ? 3.035 -16.609 -5.438 1 98.94 65 ASP B N 1
ATOM 1732 C CA . ASP B 1 65 ? 4.148 -17.312 -4.793 1 98.94 65 ASP B CA 1
ATOM 1733 C C . ASP B 1 65 ? 5.484 -16.703 -5.207 1 98.94 65 ASP B C 1
ATOM 1735 O O . ASP B 1 65 ? 6.363 -16.484 -4.367 1 98.94 65 ASP B O 1
ATOM 1739 N N . LEU B 1 66 ? 5.625 -16.484 -6.438 1 98.94 66 LEU B N 1
ATOM 1740 C CA . LEU B 1 66 ? 6.859 -15.898 -6.938 1 98.94 66 LEU B CA 1
ATOM 1741 C C . LEU B 1 66 ? 7.047 -14.484 -6.395 1 98.94 66 LEU B C 1
ATOM 1743 O O . LEU B 1 66 ? 8.164 -14.078 -6.066 1 98.94 66 LEU B O 1
ATOM 1747 N N . SER B 1 67 ? 5.961 -13.68 -6.305 1 98.88 67 SER B N 1
ATOM 1748 C CA . SER B 1 67 ? 6.023 -12.344 -5.723 1 98.88 67 SER B CA 1
ATOM 1749 C C . SER B 1 67 ? 6.547 -12.398 -4.289 1 98.88 67 SER B C 1
ATOM 1751 O O . SER B 1 67 ? 7.418 -11.609 -3.914 1 98.88 67 SER B O 1
ATOM 1753 N N . ILE B 1 68 ? 6.004 -13.305 -3.539 1 98.94 68 ILE B N 1
ATOM 1754 C CA . ILE B 1 68 ? 6.379 -13.438 -2.137 1 98.94 68 ILE B CA 1
ATOM 1755 C C . ILE B 1 68 ? 7.844 -13.859 -2.033 1 98.94 68 ILE B C 1
ATOM 1757 O O . ILE B 1 68 ? 8.602 -13.297 -1.244 1 98.94 68 ILE B O 1
ATOM 1761 N N . ALA B 1 69 ? 8.25 -14.805 -2.834 1 98.88 69 ALA B N 1
ATOM 1762 C CA . ALA B 1 69 ? 9.633 -15.281 -2.812 1 98.88 69 ALA B CA 1
ATOM 1763 C C . ALA B 1 69 ? 10.602 -14.164 -3.166 1 98.88 69 ALA B C 1
ATOM 1765 O O . ALA B 1 69 ? 11.625 -13.984 -2.498 1 98.88 69 ALA B O 1
ATOM 1766 N N . HIS B 1 70 ? 10.328 -13.414 -4.215 1 98.88 70 HIS B N 1
ATOM 1767 C CA . HIS B 1 70 ? 11.219 -12.344 -4.637 1 98.88 70 HIS B CA 1
ATOM 1768 C C . HIS B 1 70 ? 11.211 -11.188 -3.637 1 98.88 70 HIS B C 1
ATOM 1770 O O . HIS B 1 70 ? 12.242 -10.555 -3.404 1 98.88 70 HIS B O 1
ATOM 1776 N N . ALA B 1 71 ? 10.039 -10.891 -3.053 1 98.88 71 ALA B N 1
ATOM 1777 C CA . ALA B 1 71 ? 9.984 -9.859 -2.018 1 98.88 71 ALA B CA 1
ATOM 1778 C C . ALA B 1 71 ? 10.82 -10.258 -0.803 1 98.88 71 ALA B C 1
ATOM 1780 O O . ALA B 1 71 ? 11.516 -9.422 -0.221 1 98.88 71 ALA B O 1
ATOM 1781 N N . ASN B 1 72 ? 10.75 -11.539 -0.434 1 98.88 72 ASN B N 1
ATOM 1782 C CA . ASN B 1 72 ? 11.57 -12.031 0.667 1 98.88 72 ASN B CA 1
ATOM 1783 C C . ASN B 1 72 ? 13.062 -11.922 0.351 1 98.88 72 ASN B C 1
ATOM 1785 O O . ASN B 1 72 ? 13.852 -11.531 1.21 1 98.88 72 ASN B O 1
ATOM 1789 N N . ALA B 1 73 ? 13.438 -12.289 -0.816 1 98.81 73 ALA B N 1
ATOM 1790 C CA . ALA B 1 73 ? 14.836 -12.164 -1.217 1 98.81 73 ALA B CA 1
ATOM 1791 C C . ALA B 1 73 ? 15.289 -10.703 -1.181 1 98.81 73 ALA B C 1
ATOM 1793 O O . ALA B 1 73 ? 16.406 -10.406 -0.757 1 98.81 73 ALA B O 1
ATOM 1794 N N . THR B 1 74 ? 14.461 -9.828 -1.658 1 98.81 74 THR B N 1
ATOM 1795 C CA . THR B 1 74 ? 14.773 -8.406 -1.629 1 98.81 74 THR B CA 1
ATOM 1796 C C . THR B 1 74 ? 14.922 -7.914 -0.192 1 98.81 74 THR B C 1
ATOM 1798 O O . THR B 1 74 ? 15.836 -7.145 0.112 1 98.81 74 THR B O 1
ATOM 1801 N N . THR B 1 75 ? 14.039 -8.352 0.697 1 98.75 75 THR B N 1
ATOM 1802 C CA . THR B 1 75 ? 14.125 -7.996 2.109 1 98.75 75 THR B CA 1
ATOM 1803 C C . THR B 1 75 ? 15.453 -8.438 2.703 1 98.75 75 THR B C 1
ATOM 1805 O O . THR B 1 75 ? 16.078 -7.691 3.459 1 98.75 75 THR B O 1
ATOM 1808 N N . SER B 1 76 ? 15.859 -9.594 2.348 1 98.81 76 SER B N 1
ATOM 1809 C CA . SER B 1 76 ? 17.141 -10.094 2.836 1 98.81 76 SER B CA 1
ATOM 1810 C C . SER B 1 76 ? 18.297 -9.227 2.355 1 98.81 76 SER B C 1
ATOM 1812 O O . SER B 1 76 ? 19.219 -8.93 3.121 1 98.81 76 SER B O 1
ATOM 1814 N N . LYS B 1 77 ? 18.266 -8.891 1.123 1 98.62 77 LYS B N 1
ATOM 1815 C CA . LYS B 1 77 ? 19.297 -8 0.588 1 98.62 77 LYS B CA 1
ATOM 1816 C C . LYS B 1 77 ? 19.266 -6.645 1.285 1 98.62 77 LYS B C 1
ATOM 1818 O O . LYS B 1 77 ? 20.312 -6.078 1.595 1 98.62 77 LYS B O 1
ATOM 1823 N N . LEU B 1 78 ? 18.078 -6.098 1.488 1 98.81 78 LEU B N 1
ATOM 1824 C CA . LEU B 1 78 ? 17.922 -4.832 2.195 1 98.81 78 LEU B CA 1
ATOM 1825 C C . LEU B 1 78 ? 18.484 -4.914 3.604 1 98.81 78 LEU B C 1
ATOM 1827 O O . LEU B 1 78 ? 19.125 -3.965 4.078 1 98.81 78 LEU B O 1
ATOM 1831 N N . GLU B 1 79 ? 18.25 -6.02 4.25 1 98.75 79 GLU B N 1
ATOM 1832 C CA . GLU B 1 79 ? 18.781 -6.203 5.602 1 98.75 79 GLU B CA 1
ATOM 1833 C C . GLU B 1 79 ? 20.297 -6.16 5.609 1 98.75 79 GLU B C 1
ATOM 1835 O O . GLU B 1 79 ? 20.906 -5.57 6.504 1 98.75 79 GLU B O 1
ATOM 1840 N N . THR B 1 80 ? 20.891 -6.762 4.66 1 98.62 80 THR B N 1
ATOM 1841 C CA . THR B 1 80 ? 22.344 -6.75 4.543 1 98.62 80 THR B CA 1
ATOM 1842 C C . THR B 1 80 ? 22.844 -5.332 4.297 1 98.62 80 THR B C 1
ATOM 1844 O O . THR B 1 80 ? 23.812 -4.895 4.93 1 98.62 80 THR B O 1
ATOM 1847 N N . LEU B 1 81 ? 22.203 -4.613 3.352 1 98.44 81 LEU B N 1
ATOM 1848 C CA . LEU B 1 81 ? 22.578 -3.234 3.064 1 98.44 81 LEU B CA 1
ATOM 1849 C C . LEU B 1 81 ? 22.438 -2.361 4.305 1 98.44 81 LEU B C 1
ATOM 1851 O O . LEU B 1 81 ? 23.297 -1.516 4.578 1 98.44 81 LEU B O 1
ATOM 1855 N N . HIS B 1 82 ? 21.359 -2.582 4.98 1 98.38 82 HIS B N 1
ATOM 1856 C CA . HIS B 1 82 ? 21.078 -1.822 6.195 1 98.38 82 HIS B CA 1
ATOM 1857 C C . HIS B 1 82 ? 22.156 -2.053 7.242 1 98.38 82 HIS B C 1
ATOM 1859 O O . HIS B 1 82 ? 22.625 -1.104 7.879 1 98.38 82 HIS B O 1
ATOM 1865 N N . ALA B 1 83 ? 22.562 -3.287 7.453 1 98 83 ALA B N 1
ATOM 1866 C CA . ALA B 1 83 ? 23.578 -3.654 8.438 1 98 83 ALA B CA 1
ATOM 1867 C C . ALA B 1 83 ? 24.938 -3.051 8.086 1 98 83 ALA B C 1
ATOM 1869 O O . ALA B 1 83 ? 25.719 -2.713 8.969 1 98 83 ALA B O 1
ATOM 1870 N N . ASN B 1 84 ? 25.172 -2.777 6.844 1 97.75 84 ASN B N 1
ATOM 1871 C CA . ASN B 1 84 ? 26.484 -2.336 6.387 1 97.75 84 ASN B CA 1
ATOM 1872 C C . ASN B 1 84 ? 26.531 -0.825 6.18 1 97.75 84 ASN B C 1
ATOM 1874 O O . ASN B 1 84 ? 27.594 -0.257 5.938 1 97.75 84 ASN B O 1
ATOM 1878 N N . ALA B 1 85 ? 25.359 -0.203 6.172 1 96.56 85 ALA B N 1
ATOM 1879 C CA . ALA B 1 85 ? 25.312 1.24 5.953 1 96.56 85 ALA B CA 1
ATOM 1880 C C . ALA B 1 85 ? 25.906 1.993 7.145 1 96.56 85 ALA B C 1
ATOM 1882 O O . ALA B 1 85 ? 25.625 1.658 8.297 1 96.56 85 ALA B O 1
ATOM 1883 N N . SER B 1 86 ? 26.781 2.98 6.941 1 94 86 SER B N 1
ATOM 1884 C CA . SER B 1 86 ? 27.406 3.76 8 1 94 86 SER B CA 1
ATOM 1885 C C . SER B 1 86 ? 26.75 5.125 8.156 1 94 86 SER B C 1
ATOM 1887 O O . SER B 1 86 ? 26.703 5.68 9.258 1 94 86 SER B O 1
ATOM 1889 N N . ASN B 1 87 ? 26.172 5.676 7.125 1 95.06 87 ASN B N 1
ATOM 1890 C CA . ASN B 1 87 ? 25.5 6.977 7.117 1 95.06 87 ASN B CA 1
ATOM 1891 C C . ASN B 1 87 ? 24.078 6.879 7.645 1 95.06 87 ASN B C 1
ATOM 1893 O O . ASN B 1 87 ? 23.266 6.121 7.113 1 95.06 87 ASN B O 1
ATOM 1897 N N . PRO B 1 88 ? 23.828 7.645 8.734 1 94.12 88 PRO B N 1
ATOM 1898 C CA . PRO B 1 88 ? 22.484 7.555 9.344 1 94.12 88 PRO B CA 1
ATOM 1899 C C . PRO B 1 88 ? 21.375 7.871 8.359 1 94.12 88 PRO B C 1
ATOM 1901 O O . PRO B 1 88 ? 20.281 7.301 8.453 1 94.12 88 PRO B O 1
ATOM 1904 N N . TYR B 1 89 ? 21.609 8.75 7.441 1 93.25 89 TYR B N 1
ATOM 1905 C CA . TYR B 1 89 ? 20.578 9.102 6.465 1 93.25 89 TYR B CA 1
ATOM 1906 C C . TYR B 1 89 ? 20.281 7.922 5.547 1 93.25 89 TYR B C 1
ATOM 1908 O O . TYR B 1 89 ? 19.109 7.613 5.289 1 93.25 89 TYR B O 1
ATOM 1916 N N . THR B 1 90 ? 21.281 7.281 5.145 1 95.31 90 THR B N 1
ATOM 1917 C CA . THR B 1 90 ? 21.125 6.09 4.316 1 95.31 90 THR B CA 1
ATOM 1918 C C . THR B 1 90 ? 20.484 4.957 5.117 1 95.31 90 THR B C 1
ATOM 1920 O O . THR B 1 90 ? 19.625 4.246 4.605 1 95.31 90 THR B O 1
ATOM 1923 N N . LYS B 1 91 ? 20.844 4.797 6.34 1 97.06 91 LYS B N 1
ATOM 1924 C CA . LYS B 1 91 ? 20.266 3.758 7.195 1 97.06 91 LYS B CA 1
ATOM 1925 C C . LYS B 1 91 ? 18.766 3.959 7.379 1 97.06 91 LYS B C 1
ATOM 1927 O O . LYS B 1 91 ? 18 2.992 7.391 1 97.06 91 LYS B O 1
ATOM 1932 N N . ASN B 1 92 ? 18.406 5.188 7.551 1 95.69 92 ASN B N 1
ATOM 1933 C CA . ASN B 1 92 ? 17 5.5 7.719 1 95.69 92 ASN B CA 1
ATOM 1934 C C . ASN B 1 92 ? 16.203 5.164 6.465 1 95.69 92 ASN B C 1
ATOM 1936 O O . ASN B 1 92 ? 15.07 4.672 6.555 1 95.69 92 ASN B O 1
ATOM 1940 N N . LYS B 1 93 ? 16.781 5.441 5.324 1 97.19 93 LYS B N 1
ATOM 1941 C CA . LYS B 1 93 ? 16.109 5.129 4.066 1 97.19 93 LYS B CA 1
ATOM 1942 C C . LYS B 1 93 ? 15.977 3.619 3.873 1 97.19 93 LYS B C 1
ATOM 1944 O O . LYS B 1 93 ? 14.938 3.131 3.42 1 97.19 93 LYS B O 1
ATOM 1949 N N . LEU B 1 94 ? 17.031 2.92 4.258 1 98.44 94 LEU B N 1
ATOM 1950 C CA . LEU B 1 94 ? 17 1.464 4.164 1 98.44 94 LEU B CA 1
ATOM 1951 C C . LEU B 1 94 ? 15.969 0.879 5.121 1 98.44 94 LEU B C 1
ATOM 1953 O O . LEU B 1 94 ? 15.266 -0.071 4.773 1 98.44 94 LEU B O 1
ATOM 1957 N N . GLU B 1 95 ? 15.875 1.427 6.281 1 98.06 95 GLU B N 1
ATOM 1958 C CA . GLU B 1 95 ? 14.867 0.996 7.246 1 98.06 95 GLU B CA 1
ATOM 1959 C C . GLU B 1 95 ? 13.453 1.229 6.711 1 98.06 95 GLU B C 1
ATOM 1961 O O . GLU B 1 95 ? 12.578 0.381 6.875 1 98.06 95 GLU B O 1
ATOM 1966 N N . ALA B 1 96 ? 13.266 2.373 6.109 1 98.06 96 ALA B N 1
ATOM 1967 C CA . ALA B 1 96 ? 11.969 2.676 5.52 1 98.06 96 ALA B CA 1
ATOM 1968 C C . ALA B 1 96 ? 11.625 1.687 4.41 1 98.06 96 ALA B C 1
ATOM 1970 O O . ALA B 1 96 ? 10.484 1.227 4.312 1 98.06 96 ALA B O 1
ATOM 1971 N N . CYS B 1 97 ? 12.578 1.365 3.605 1 98.44 97 CYS B N 1
ATOM 1972 C CA . CYS B 1 97 ? 12.367 0.38 2.551 1 98.44 97 CYS B CA 1
ATOM 1973 C C . CYS B 1 97 ? 12.031 -0.985 3.139 1 98.44 97 CYS B C 1
ATOM 1975 O O . CYS B 1 97 ? 11.164 -1.694 2.615 1 98.44 97 CYS B O 1
ATOM 1977 N N . LEU B 1 98 ? 12.711 -1.375 4.203 1 98.69 98 LEU B N 1
ATOM 1978 C CA . LEU B 1 98 ? 12.43 -2.637 4.879 1 98.69 98 LEU B CA 1
ATOM 1979 C C . LEU B 1 98 ? 10.984 -2.678 5.379 1 98.69 98 LEU B C 1
ATOM 1981 O O . LEU B 1 98 ? 10.305 -3.695 5.238 1 98.69 98 LEU B O 1
ATOM 1985 N N . ILE B 1 99 ? 10.555 -1.608 5.891 1 98.31 99 ILE B N 1
ATOM 1986 C CA . ILE B 1 99 ? 9.18 -1.533 6.387 1 98.31 99 ILE B CA 1
ATOM 1987 C C . ILE B 1 99 ? 8.203 -1.729 5.234 1 98.31 99 ILE B C 1
ATOM 1989 O O . ILE B 1 99 ? 7.242 -2.496 5.348 1 98.31 99 ILE B O 1
ATOM 1993 N N . LEU B 1 100 ? 8.43 -1.081 4.082 1 98.31 100 LEU B N 1
ATOM 1994 C CA . LEU B 1 100 ? 7.547 -1.174 2.926 1 98.31 100 LEU B CA 1
ATOM 1995 C C . LEU B 1 100 ? 7.465 -2.609 2.416 1 98.31 100 LEU B C 1
ATOM 1997 O O . LEU B 1 100 ? 6.371 -3.131 2.191 1 98.31 100 LEU B O 1
ATOM 2001 N N . TYR B 1 101 ? 8.578 -3.273 2.318 1 98.62 101 TYR B N 1
ATOM 2002 C CA . TYR B 1 101 ? 8.609 -4.637 1.805 1 98.62 101 TYR B CA 1
ATOM 2003 C C . TYR B 1 101 ? 8.016 -5.613 2.812 1 98.62 101 TYR B C 1
ATOM 2005 O O . TYR B 1 101 ? 7.281 -6.535 2.439 1 98.62 101 TYR B O 1
ATOM 2013 N N . ARG B 1 102 ? 8.297 -5.438 4.012 1 98.19 102 ARG B N 1
ATOM 2014 C CA . ARG B 1 102 ? 7.738 -6.316 5.031 1 98.19 102 ARG B CA 1
ATOM 2015 C C . ARG B 1 102 ? 6.223 -6.152 5.121 1 98.19 102 ARG B C 1
ATOM 2017 O O . ARG B 1 102 ? 5.496 -7.133 5.293 1 98.19 102 ARG B O 1
ATOM 2024 N N . ASN B 1 103 ? 5.762 -4.973 4.992 1 97.88 103 ASN B N 1
ATOM 2025 C CA . ASN B 1 103 ? 4.332 -4.688 5.043 1 97.88 103 ASN B CA 1
ATOM 2026 C C . ASN B 1 103 ? 3.596 -5.301 3.854 1 97.88 103 ASN B C 1
ATOM 2028 O O . ASN B 1 103 ? 2.389 -5.539 3.92 1 97.88 103 ASN B O 1
ATOM 2032 N N . ALA B 1 104 ? 4.301 -5.52 2.771 1 98.25 104 ALA B N 1
ATOM 2033 C CA . ALA B 1 104 ? 3.674 -6.031 1.554 1 98.25 104 ALA B CA 1
ATOM 2034 C C . ALA B 1 104 ? 3.408 -7.531 1.659 1 98.25 104 ALA B C 1
ATOM 2036 O O . ALA B 1 104 ? 2.566 -8.07 0.937 1 98.25 104 ALA B O 1
ATOM 2037 N N . LEU B 1 105 ? 4.027 -8.25 2.59 1 98.69 105 LEU B N 1
ATOM 2038 C CA . LEU B 1 105 ? 4.043 -9.711 2.592 1 98.69 105 LEU B CA 1
ATOM 2039 C C . LEU B 1 105 ? 2.73 -10.273 3.127 1 98.69 105 LEU B C 1
ATOM 2041 O O . LEU B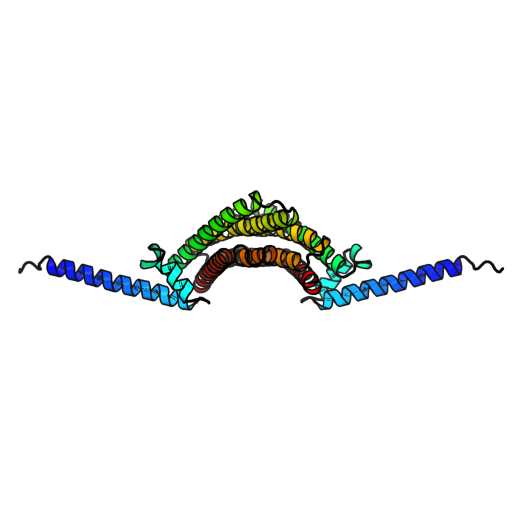 1 105 ? 2.1 -11.109 2.482 1 98.69 105 LEU B O 1
ATOM 2045 N N . PRO B 1 106 ? 2.229 -9.828 4.234 1 98.38 106 PRO B N 1
ATOM 2046 C CA . PRO B 1 106 ? 0.998 -10.438 4.754 1 98.38 106 PRO B CA 1
ATOM 2047 C C . PRO B 1 106 ? -0.182 -10.281 3.795 1 98.38 106 PRO B C 1
ATOM 2049 O O . PRO B 1 106 ? -0.892 -11.258 3.529 1 98.38 106 PRO B O 1
ATOM 2052 N N . PRO B 1 107 ? -0.406 -9.117 3.188 1 98.5 107 PRO B N 1
ATOM 2053 C CA . PRO B 1 107 ? -1.509 -9.039 2.227 1 98.5 107 PRO B CA 1
ATOM 2054 C C . PRO B 1 107 ? -1.329 -9.984 1.042 1 98.5 107 PRO B C 1
ATOM 2056 O O . PRO B 1 107 ? -2.311 -10.516 0.518 1 98.5 107 PRO B O 1
ATOM 2059 N N . LEU B 1 108 ? -0.111 -10.164 0.608 1 98.81 108 LEU B N 1
ATOM 2060 C CA . LEU B 1 108 ? 0.121 -11.109 -0.48 1 98.81 108 LEU B CA 1
ATOM 2061 C C . LEU B 1 108 ? -0.23 -12.531 -0.051 1 98.81 108 LEU B C 1
ATOM 2063 O O . LEU B 1 108 ? -0.789 -13.297 -0.836 1 98.81 108 LEU B O 1
ATOM 2067 N N . GLN B 1 109 ? 0.09 -12.852 1.142 1 98.75 109 GLN B N 1
ATOM 2068 C CA . GLN B 1 109 ? -0.265 -14.164 1.668 1 98.75 109 GLN B CA 1
ATOM 2069 C C . GLN B 1 109 ? -1.779 -14.328 1.759 1 98.75 109 GLN B C 1
ATOM 2071 O O . GLN B 1 109 ? -2.314 -15.391 1.419 1 98.75 109 GLN B O 1
ATOM 2076 N N . LEU B 1 110 ? -2.412 -13.336 2.199 1 98.31 110 LEU B N 1
ATOM 2077 C CA . LEU B 1 110 ? -3.869 -13.367 2.252 1 98.31 110 LEU B CA 1
ATOM 2078 C C . LEU B 1 110 ? -4.461 -13.469 0.852 1 98.31 110 LEU B C 1
ATOM 2080 O O . LEU B 1 110 ? -5.461 -14.164 0.644 1 98.31 110 LEU B O 1
ATOM 2084 N N . ALA B 1 111 ? -3.857 -12.773 -0.114 1 98.56 111 ALA B N 1
ATOM 2085 C CA . ALA B 1 111 ? -4.312 -12.875 -1.497 1 98.56 111 ALA B CA 1
ATOM 2086 C C . ALA B 1 111 ? -4.277 -14.328 -1.98 1 98.56 111 ALA B C 1
ATOM 2088 O O . ALA B 1 111 ? -5.199 -14.781 -2.658 1 98.56 111 ALA B O 1
ATOM 2089 N N . ALA B 1 112 ? -3.215 -15.047 -1.647 1 98.75 112 ALA B N 1
ATOM 2090 C CA . ALA B 1 112 ? -3.105 -16.453 -2.021 1 98.75 112 ALA B CA 1
ATOM 2091 C C . ALA B 1 112 ? -4.246 -17.281 -1.418 1 98.75 112 ALA B C 1
ATOM 2093 O O . ALA B 1 112 ? -4.828 -18.125 -2.09 1 98.75 112 ALA B O 1
ATOM 2094 N N . GLU B 1 113 ? -4.562 -17 -0.186 1 98.06 113 GLU B N 1
ATOM 2095 C CA . GLU B 1 113 ? -5.633 -17.734 0.493 1 98.06 113 GLU B CA 1
ATOM 2096 C C . GLU B 1 113 ? -6.988 -17.453 -0.151 1 98.06 113 GLU B C 1
ATOM 2098 O O . GLU B 1 113 ? -7.773 -18.375 -0.384 1 98.06 113 GLU B O 1
ATOM 2103 N N . PHE B 1 114 ? -7.227 -16.203 -0.415 1 97.81 114 PHE B N 1
ATOM 2104 C CA . PHE B 1 114 ? -8.5 -15.836 -1.01 1 97.81 114 PHE B CA 1
ATOM 2105 C C . PHE B 1 114 ? -8.602 -16.344 -2.441 1 97.81 114 PHE B C 1
ATOM 2107 O O . PHE B 1 114 ? -9.688 -16.734 -2.895 1 97.81 114 PHE B O 1
ATOM 2114 N N . LEU B 1 115 ? -7.516 -16.328 -3.164 1 98.5 115 LEU B N 1
ATOM 2115 C CA . LEU B 1 115 ? -7.508 -16.906 -4.504 1 98.5 115 LEU B CA 1
ATOM 2116 C C . LEU B 1 115 ? -7.852 -18.391 -4.453 1 98.5 115 LEU B C 1
ATOM 2118 O O . LEU B 1 115 ? -8.641 -18.891 -5.27 1 98.5 115 LEU B O 1
ATOM 2122 N N . ALA B 1 116 ? -7.281 -19.094 -3.518 1 98.06 116 ALA B N 1
ATOM 2123 C CA . ALA B 1 116 ? -7.516 -20.531 -3.35 1 98.06 116 ALA B CA 1
ATOM 2124 C C . ALA B 1 116 ? -8.977 -20.812 -3.018 1 98.06 116 ALA B C 1
ATOM 2126 O O . ALA B 1 116 ? -9.547 -21.812 -3.469 1 98.06 116 ALA B O 1
ATOM 2127 N N . SER B 1 117 ? -9.57 -19.938 -2.256 1 96.62 117 SER B N 1
ATOM 2128 C CA . SER B 1 117 ? -10.961 -20.125 -1.854 1 96.62 117 SER B CA 1
ATOM 2129 C C . SER B 1 117 ? -11.922 -19.484 -2.861 1 96.62 117 SER B C 1
ATOM 2131 O O . SER B 1 117 ? -13.117 -19.359 -2.596 1 96.62 117 SER B O 1
ATOM 2133 N N . LYS B 1 118 ? -11.438 -18.953 -4.008 1 97.69 118 LYS B N 1
ATOM 2134 C CA . LYS B 1 118 ? -12.172 -18.484 -5.176 1 97.69 118 LYS B CA 1
ATOM 2135 C C . LYS B 1 118 ? -12.844 -17.141 -4.891 1 97.69 118 LYS B C 1
ATOM 2137 O O . LYS B 1 118 ? -13.844 -16.797 -5.523 1 97.69 118 LYS B O 1
ATOM 2142 N N . HIS B 1 119 ? -12.359 -16.484 -3.881 1 96.12 119 HIS B N 1
ATOM 2143 C CA . HIS B 1 119 ? -12.75 -15.086 -3.668 1 96.12 119 HIS B CA 1
ATOM 2144 C C . HIS B 1 119 ? -11.844 -14.133 -4.434 1 96.12 119 HIS B C 1
ATOM 2146 O O . HIS B 1 119 ? -11.047 -13.406 -3.834 1 96.12 119 HIS B O 1
ATOM 2152 N N . PHE B 1 120 ? -12.062 -14.031 -5.719 1 97.81 120 PHE B N 1
ATOM 2153 C CA . PHE B 1 120 ? -11.117 -13.414 -6.641 1 97.81 120 PHE B CA 1
ATOM 2154 C C . PHE B 1 120 ? -11.086 -11.906 -6.465 1 97.81 120 PHE B C 1
ATOM 2156 O O . PHE B 1 120 ? -10.023 -11.281 -6.559 1 97.81 120 PHE B O 1
ATOM 2163 N N . GLY B 1 121 ? -12.203 -11.305 -6.23 1 95.75 121 GLY B N 1
ATOM 2164 C CA . GLY B 1 121 ? -12.242 -9.867 -6 1 95.75 121 GLY B CA 1
ATOM 2165 C C . GLY B 1 121 ? -11.469 -9.445 -4.77 1 95.75 121 GLY B C 1
ATOM 2166 O O . GLY B 1 121 ? -10.75 -8.445 -4.797 1 95.75 121 GLY B O 1
ATOM 2167 N N . VAL B 1 122 ? -11.578 -10.227 -3.74 1 95.69 122 VAL B N 1
ATOM 2168 C CA . VAL B 1 122 ? -10.875 -9.938 -2.498 1 95.69 122 VAL B CA 1
ATOM 2169 C C . VAL B 1 122 ? -9.375 -10.164 -2.691 1 95.69 122 VAL B C 1
ATOM 2171 O O . VAL B 1 122 ? -8.555 -9.375 -2.215 1 95.69 122 VAL B O 1
ATOM 2174 N N . ALA B 1 123 ? -9.094 -11.25 -3.359 1 97.94 123 ALA B N 1
ATOM 2175 C CA . ALA B 1 123 ? -7.691 -11.523 -3.656 1 97.94 123 ALA B CA 1
ATOM 2176 C C . ALA B 1 123 ? -7.051 -10.352 -4.395 1 97.94 123 ALA B C 1
ATOM 2178 O O . ALA B 1 123 ? -5.945 -9.922 -4.055 1 97.94 123 ALA B O 1
ATOM 2179 N N . LYS B 1 124 ? -7.715 -9.805 -5.395 1 97.62 124 LYS B N 1
ATOM 2180 C CA . LYS B 1 124 ? -7.23 -8.641 -6.133 1 97.62 124 LYS B CA 1
ATOM 2181 C C . LYS B 1 124 ? -7.047 -7.441 -5.215 1 97.62 124 LYS B C 1
ATOM 2183 O O . LYS B 1 124 ? -6.031 -6.746 -5.285 1 97.62 124 LYS B O 1
ATOM 2188 N N . ALA B 1 125 ? -8.008 -7.223 -4.363 1 95.19 125 ALA B N 1
ATOM 2189 C CA . ALA B 1 125 ? -7.969 -6.074 -3.463 1 95.19 125 ALA B CA 1
ATOM 2190 C C . ALA B 1 125 ? -6.773 -6.152 -2.52 1 95.19 125 ALA B C 1
ATOM 2192 O O . ALA B 1 125 ? -6.164 -5.133 -2.193 1 95.19 125 ALA B O 1
ATOM 2193 N N . MET B 1 126 ? -6.375 -7.344 -2.127 1 97.56 126 MET B N 1
ATOM 2194 C CA . MET B 1 126 ? -5.266 -7.535 -1.198 1 97.56 126 MET B CA 1
ATOM 2195 C C . MET B 1 126 ? -3.936 -7.188 -1.86 1 97.56 126 MET B C 1
ATOM 2197 O O . MET B 1 126 ? -2.936 -6.969 -1.176 1 97.56 126 MET B O 1
ATOM 2201 N N . MET B 1 127 ? -3.92 -7.074 -3.168 1 97.75 127 MET B N 1
ATOM 2202 C CA . MET B 1 127 ? -2.664 -6.844 -3.877 1 97.75 127 MET B CA 1
ATOM 2203 C C . MET B 1 127 ? -2.553 -5.395 -4.332 1 97.75 127 MET B C 1
ATOM 2205 O O . MET B 1 127 ? -1.562 -5.008 -4.957 1 97.75 127 MET B O 1
ATOM 2209 N N . GLU B 1 128 ? -3.471 -4.555 -3.979 1 96.06 128 GLU B N 1
ATOM 2210 C CA . GLU B 1 128 ? -3.48 -3.16 -4.414 1 96.06 128 GLU B CA 1
ATOM 2211 C C . GLU B 1 128 ? -2.342 -2.375 -3.77 1 96.06 128 GLU B C 1
ATOM 2213 O O . GLU B 1 128 ? -1.593 -1.679 -4.461 1 96.06 128 GLU B O 1
ATOM 2218 N N . ALA B 1 129 ? -2.223 -2.514 -2.488 1 96.44 129 ALA B N 1
ATOM 2219 C CA . ALA B 1 129 ? -1.216 -1.727 -1.78 1 96.44 129 ALA B CA 1
ATOM 2220 C C . ALA B 1 129 ? 0.179 -2.309 -1.984 1 96.44 129 ALA B C 1
ATOM 2222 O O . ALA B 1 129 ? 1.132 -1.574 -2.258 1 96.44 129 ALA B O 1
ATOM 2223 N N . PRO B 1 130 ? 0.362 -3.635 -1.938 1 98.12 130 PRO B N 1
ATOM 2224 C CA . PRO B 1 130 ? 1.699 -4.223 -2.037 1 98.12 130 PRO B CA 1
ATOM 2225 C C . PRO B 1 130 ? 2.412 -3.854 -3.336 1 98.12 130 PRO B C 1
ATOM 2227 O O . PRO B 1 130 ? 3.641 -3.73 -3.357 1 98.12 130 PRO B O 1
ATOM 2230 N N . VAL B 1 131 ? 1.723 -3.615 -4.387 1 97.31 131 VAL B N 1
ATOM 2231 C CA . VAL B 1 131 ? 2.332 -3.385 -5.695 1 97.31 131 VAL B CA 1
ATOM 2232 C C . VAL B 1 131 ? 3.162 -2.105 -5.66 1 97.31 131 VAL B C 1
ATOM 2234 O O . VAL B 1 131 ? 4.031 -1.898 -6.508 1 97.31 131 VAL B O 1
ATOM 2237 N N . PHE B 1 132 ? 3.025 -1.296 -4.641 1 96.31 132 PHE B N 1
ATOM 2238 C CA . PHE B 1 132 ? 3.695 -0.002 -4.598 1 96.31 132 PHE B CA 1
ATOM 2239 C C . PHE B 1 132 ? 4.965 -0.077 -3.758 1 96.31 132 PHE B C 1
ATOM 2241 O O . PHE B 1 132 ? 5.781 0.845 -3.777 1 96.31 132 PHE B O 1
ATOM 2248 N N . ALA B 1 133 ? 5.207 -1.185 -3.072 1 97.94 133 ALA B N 1
ATOM 2249 C CA . ALA B 1 133 ? 6.391 -1.302 -2.223 1 97.94 133 ALA B CA 1
ATOM 2250 C C . ALA B 1 133 ? 7.668 -1.098 -3.033 1 97.94 133 ALA B C 1
ATOM 2252 O O . ALA B 1 133 ? 8.523 -0.292 -2.66 1 97.94 133 ALA B O 1
ATOM 2253 N N . PRO B 1 134 ? 7.836 -1.688 -4.219 1 98.19 134 PRO B N 1
ATOM 2254 C CA . PRO B 1 134 ? 9.078 -1.494 -4.98 1 98.19 134 PRO B CA 1
ATOM 2255 C C . PRO B 1 134 ? 9.273 -0.047 -5.43 1 98.19 134 PRO B C 1
ATOM 2257 O O . PRO B 1 134 ? 10.375 0.496 -5.312 1 98.19 134 PRO B O 1
ATOM 2260 N N . GLY B 1 135 ? 8.234 0.539 -5.941 1 96.19 135 GLY B N 1
ATOM 2261 C CA . GLY B 1 135 ? 8.336 1.919 -6.391 1 96.19 135 GLY B CA 1
ATOM 2262 C C . GLY B 1 135 ? 8.672 2.885 -5.27 1 96.19 135 GLY B C 1
ATOM 2263 O O . GLY B 1 135 ? 9.484 3.797 -5.445 1 96.19 135 GLY B O 1
ATOM 2264 N N . SER B 1 136 ? 7.984 2.703 -4.121 1 96.81 136 SER B N 1
ATOM 2265 C CA . SER B 1 136 ? 8.273 3.549 -2.967 1 96.81 136 SER B CA 1
ATOM 2266 C C . SER B 1 136 ? 9.703 3.357 -2.484 1 96.81 136 SER B C 1
ATOM 2268 O O . SER B 1 136 ? 10.367 4.32 -2.084 1 96.81 136 SER B O 1
ATOM 2270 N N . CYS B 1 137 ? 10.188 2.139 -2.523 1 98 137 CYS B N 1
ATOM 2271 C CA . CYS B 1 137 ? 11.562 1.869 -2.129 1 98 137 CYS B CA 1
ATOM 2272 C C . CYS B 1 137 ? 12.547 2.518 -3.1 1 98 137 CYS B C 1
ATOM 2274 O O . CYS B 1 137 ? 13.578 3.041 -2.684 1 98 137 CYS B O 1
ATOM 2276 N N . GLU B 1 138 ? 12.227 2.492 -4.355 1 95.94 138 GLU B N 1
ATOM 2277 C CA . GLU B 1 138 ? 13.062 3.176 -5.34 1 95.94 138 GLU B CA 1
ATOM 2278 C C . GLU B 1 138 ? 13.109 4.68 -5.078 1 95.94 138 GLU B C 1
ATOM 2280 O O . GLU B 1 138 ? 14.133 5.324 -5.289 1 95.94 138 GLU B O 1
ATOM 2285 N N . GLY B 1 139 ? 12 5.203 -4.707 1 93.12 139 GLY B N 1
ATOM 2286 C CA . GLY B 1 139 ? 11.969 6.605 -4.328 1 93.12 139 GLY B CA 1
ATOM 2287 C C . GLY B 1 139 ? 12.906 6.941 -3.188 1 93.12 139 GLY B C 1
ATOM 2288 O O . GLY B 1 139 ? 13.414 8.062 -3.102 1 93.12 139 GLY B O 1
ATOM 2289 N N . LEU B 1 140 ? 13.164 5.957 -2.371 1 95.94 140 LEU B N 1
ATOM 2290 C CA . LEU B 1 140 ? 14.039 6.129 -1.214 1 95.94 140 LEU B CA 1
ATOM 2291 C C . LEU B 1 140 ? 15.5 5.934 -1.6 1 95.94 140 LEU B C 1
ATOM 2293 O O . LEU B 1 140 ? 16.359 6.746 -1.245 1 95.94 140 LEU B O 1
ATOM 2297 N N . LEU B 1 141 ? 15.75 4.906 -2.418 1 96.81 141 LEU B N 1
ATOM 2298 C CA . LEU B 1 141 ? 17.125 4.445 -2.553 1 96.81 141 LEU B CA 1
ATOM 2299 C C . LEU B 1 141 ? 17.641 4.656 -3.977 1 96.81 141 LEU B C 1
ATOM 2301 O O . LEU B 1 141 ? 18.781 4.344 -4.285 1 96.81 141 LEU B O 1
ATOM 2305 N N . GLY B 1 142 ? 16.812 5.18 -4.809 1 94.25 142 GLY B N 1
ATOM 2306 C CA . GLY B 1 142 ? 17.219 5.293 -6.203 1 94.25 142 GLY B CA 1
ATOM 2307 C C . GLY B 1 142 ? 17.344 3.951 -6.898 1 94.25 142 GLY B C 1
ATOM 2308 O O . GLY B 1 142 ? 16.453 3.115 -6.824 1 94.25 142 GLY B O 1
ATOM 2309 N N . HIS B 1 143 ? 18.484 3.707 -7.582 1 95.44 143 HIS B N 1
ATOM 2310 C CA . HIS B 1 143 ? 18.609 2.539 -8.445 1 95.44 143 HIS B CA 1
ATOM 2311 C C . HIS B 1 143 ? 19.359 1.409 -7.742 1 95.44 143 HIS B C 1
ATOM 2313 O O . HIS B 1 143 ? 19.672 0.391 -8.359 1 95.44 143 HIS B O 1
ATOM 2319 N N . VAL B 1 144 ? 19.688 1.423 -6.48 1 95.56 144 VAL B N 1
ATOM 2320 C CA . VAL B 1 144 ? 20.438 0.445 -5.699 1 95.56 144 VAL B CA 1
ATOM 2321 C C . VAL B 1 144 ? 19.781 -0.928 -5.82 1 95.56 144 VAL B C 1
ATOM 2323 O O . VAL B 1 144 ? 20.469 -1.945 -5.93 1 95.56 144 VAL B O 1
ATOM 2326 N N . LEU B 1 145 ? 18.453 -1.071 -5.852 1 97.88 145 LEU B N 1
ATOM 2327 C CA . LEU B 1 145 ? 17.703 -2.32 -5.973 1 97.88 145 LEU B CA 1
ATOM 2328 C C . LEU B 1 145 ? 16.781 -2.289 -7.188 1 97.88 145 LEU B C 1
ATOM 2330 O O . LEU B 1 145 ? 15.672 -2.816 -7.137 1 97.88 145 LEU B O 1
ATOM 2334 N N . ALA B 1 146 ? 17.297 -1.781 -8.297 1 97.62 146 ALA B N 1
ATOM 2335 C CA . ALA B 1 146 ? 16.422 -1.572 -9.453 1 97.62 146 ALA B CA 1
ATOM 2336 C C . ALA B 1 146 ? 15.945 -2.902 -10.023 1 97.62 146 ALA B C 1
ATOM 2338 O O . ALA B 1 146 ? 14.758 -3.07 -10.305 1 97.62 146 ALA B O 1
ATOM 2339 N N . THR B 1 147 ? 16.844 -3.857 -10.172 1 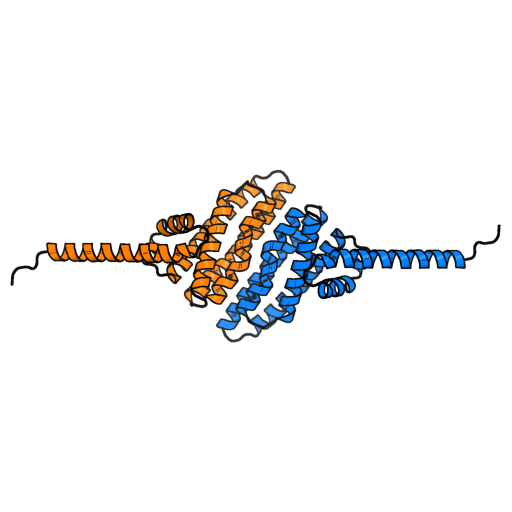97.69 147 THR B N 1
ATOM 2340 C CA . THR B 1 147 ? 16.516 -5.152 -10.75 1 97.69 147 THR B CA 1
ATOM 2341 C C . THR B 1 147 ? 15.531 -5.902 -9.859 1 97.69 147 THR B C 1
ATOM 2343 O O . THR B 1 147 ? 14.547 -6.469 -10.336 1 97.69 147 THR B O 1
ATOM 2346 N N . GLU B 1 148 ? 15.781 -5.93 -8.531 1 98.38 148 GLU B N 1
ATOM 2347 C CA . GLU B 1 148 ? 14.898 -6.582 -7.57 1 98.38 148 GLU B CA 1
ATOM 2348 C C . GLU B 1 148 ? 13.523 -5.918 -7.547 1 98.38 148 GLU B C 1
ATOM 2350 O O . GLU B 1 148 ? 12.5 -6.605 -7.578 1 98.38 148 GLU B O 1
ATOM 2355 N N . ASN B 1 149 ? 13.586 -4.602 -7.516 1 98.38 149 ASN B N 1
ATOM 2356 C CA . ASN B 1 149 ? 12.336 -3.85 -7.5 1 98.38 149 ASN B CA 1
ATOM 2357 C C . ASN B 1 149 ? 11.492 -4.133 -8.734 1 98.38 149 ASN B C 1
ATOM 2359 O O . ASN B 1 149 ? 10.281 -4.359 -8.633 1 98.38 149 ASN B O 1
ATOM 2363 N N . ASP B 1 150 ? 12.125 -4.152 -9.898 1 97.81 150 ASP B N 1
ATOM 2364 C CA . ASP B 1 150 ? 11.406 -4.402 -11.141 1 97.81 150 ASP B CA 1
ATOM 2365 C C . ASP B 1 150 ? 10.805 -5.805 -11.156 1 97.81 150 ASP B C 1
ATOM 2367 O O . ASP B 1 150 ? 9.672 -5.992 -11.609 1 97.81 150 ASP B O 1
ATOM 2371 N N . SER B 1 151 ? 11.555 -6.707 -10.734 1 98.19 151 SER B N 1
ATOM 2372 C CA . SER B 1 151 ? 11.086 -8.086 -10.719 1 98.19 151 SER B CA 1
ATOM 2373 C C . SER B 1 151 ? 9.867 -8.242 -9.805 1 98.19 151 SER B C 1
ATOM 2375 O O . SER B 1 151 ? 8.852 -8.812 -10.211 1 98.19 151 SER B O 1
ATOM 2377 N N . VAL B 1 152 ? 9.977 -7.762 -8.578 1 98.81 152 VAL B N 1
ATOM 2378 C CA . VAL B 1 152 ? 8.883 -7.887 -7.617 1 98.81 152 VAL B CA 1
ATOM 2379 C C . VAL B 1 152 ? 7.656 -7.141 -8.133 1 98.81 152 VAL B C 1
ATOM 2381 O O . VAL B 1 152 ? 6.535 -7.648 -8.055 1 98.81 152 VAL B O 1
ATOM 2384 N N . PHE B 1 153 ? 7.883 -5.969 -8.688 1 98.69 153 PHE B N 1
ATOM 2385 C CA . PHE B 1 153 ? 6.793 -5.168 -9.227 1 98.69 153 PHE B CA 1
ATOM 2386 C C . PHE B 1 153 ? 6.059 -5.922 -10.328 1 98.69 153 PHE B C 1
ATOM 2388 O O . PHE B 1 153 ? 4.832 -6.035 -10.297 1 98.69 153 PHE B O 1
ATOM 2395 N N . ASN B 1 154 ? 6.75 -6.457 -11.266 1 98.38 154 ASN B N 1
ATOM 2396 C CA . ASN B 1 154 ? 6.148 -7.145 -12.398 1 98.38 154 ASN B CA 1
ATOM 2397 C C . ASN B 1 154 ? 5.438 -8.422 -11.969 1 98.38 154 ASN B C 1
ATOM 2399 O O . ASN B 1 154 ? 4.379 -8.758 -12.5 1 98.38 154 ASN B O 1
ATOM 2403 N N . LEU B 1 155 ? 6 -9.125 -11.023 1 98.88 155 LEU B N 1
ATOM 2404 C CA . LEU B 1 155 ? 5.363 -10.344 -10.523 1 98.88 155 LEU B CA 1
ATOM 2405 C C . LEU B 1 155 ? 4.047 -10.023 -9.82 1 98.88 155 LEU B C 1
ATOM 2407 O O . LEU B 1 155 ? 3.049 -10.711 -10.016 1 98.88 155 LEU B O 1
ATOM 2411 N N . MET B 1 156 ? 4.039 -8.977 -9.008 1 98.69 156 MET B N 1
ATOM 2412 C CA . MET B 1 156 ? 2.818 -8.594 -8.305 1 98.69 156 MET B CA 1
ATOM 2413 C C . MET B 1 156 ? 1.751 -8.109 -9.273 1 98.69 156 MET B C 1
ATOM 2415 O O . MET B 1 156 ? 0.566 -8.398 -9.102 1 98.69 156 MET B O 1
ATOM 2419 N N . LEU B 1 157 ? 2.242 -7.383 -10.305 1 98.12 157 LEU B N 1
ATOM 2420 C CA . LEU B 1 157 ? 1.294 -6.926 -11.32 1 98.12 157 LEU B CA 1
ATOM 2421 C C . LEU B 1 157 ? 0.678 -8.109 -12.062 1 98.12 157 LEU B C 1
ATOM 2423 O O . LEU B 1 157 ? -0.519 -8.102 -12.359 1 98.12 157 LEU B O 1
ATOM 2427 N N . MET B 1 158 ? 1.488 -9.039 -12.406 1 98.56 158 MET B N 1
ATOM 2428 C CA . MET B 1 158 ? 1.005 -10.266 -13.039 1 98.56 158 MET B CA 1
ATOM 2429 C C . MET B 1 158 ? -0.038 -10.953 -12.164 1 98.56 158 MET B C 1
ATOM 2431 O O . MET B 1 158 ? -1.108 -11.328 -12.648 1 98.56 158 MET B O 1
ATOM 2435 N N . ALA B 1 159 ? 0.261 -11.156 -10.906 1 98.69 159 ALA B N 1
ATOM 2436 C CA . ALA B 1 159 ? -0.654 -11.805 -9.969 1 98.69 159 ALA B CA 1
ATOM 2437 C C . ALA B 1 159 ? -1.978 -11.047 -9.891 1 98.69 159 ALA B C 1
ATOM 2439 O O . ALA B 1 159 ? -3.049 -11.656 -9.938 1 98.69 159 ALA B O 1
ATOM 2440 N N . ARG B 1 160 ? -1.873 -9.727 -9.758 1 98.5 160 ARG B N 1
ATOM 2441 C CA . ARG B 1 160 ? -3.066 -8.891 -9.664 1 98.5 160 ARG B CA 1
ATOM 2442 C C . ARG B 1 160 ? -3.918 -9.016 -10.922 1 98.5 160 ARG B C 1
ATOM 2444 O O . ARG B 1 160 ? -5.145 -9.102 -10.844 1 98.5 160 ARG B O 1
ATOM 2451 N N . ARG B 1 161 ? -3.287 -9.008 -12.07 1 98.38 161 ARG B N 1
ATOM 2452 C CA . ARG B 1 161 ? -3.994 -9.102 -13.344 1 98.38 161 ARG B CA 1
ATOM 2453 C C . ARG B 1 161 ? -4.711 -10.438 -13.469 1 98.38 161 ARG B C 1
ATOM 2455 O O . ARG B 1 161 ? -5.836 -10.5 -13.977 1 98.38 161 ARG B O 1
ATOM 2462 N N . PHE B 1 162 ? -4.125 -11.516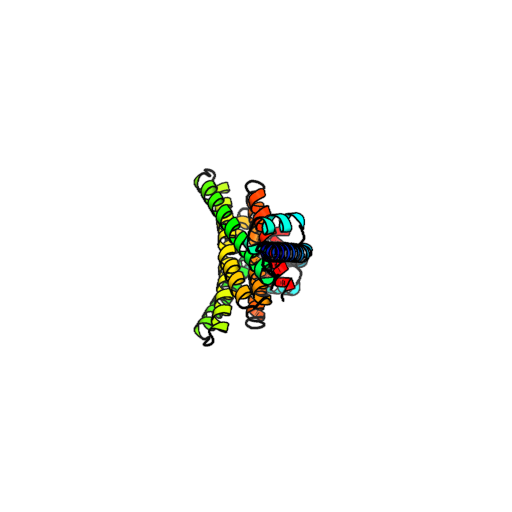 -13.102 1 98.75 162 PHE B N 1
ATOM 2463 C CA . PHE B 1 162 ? -4.754 -12.836 -13.164 1 98.75 162 PHE B CA 1
ATOM 2464 C C . PHE B 1 162 ? -5.969 -12.898 -12.25 1 98.75 162 PHE B C 1
ATOM 2466 O O . PHE B 1 162 ? -7.02 -13.414 -12.641 1 98.75 162 PHE B O 1
ATOM 2473 N N . ALA B 1 163 ? -5.805 -12.383 -11.016 1 98.38 163 ALA B N 1
ATOM 2474 C CA . ALA B 1 163 ? -6.938 -12.344 -10.102 1 98.38 163 ALA B CA 1
ATOM 2475 C C . ALA B 1 163 ? -8.078 -11.508 -10.672 1 98.38 163 ALA B C 1
ATOM 2477 O O . ALA B 1 163 ? -9.25 -11.859 -10.523 1 98.38 163 ALA B O 1
ATOM 2478 N N . GLU B 1 164 ? -7.699 -10.445 -11.297 1 97.69 164 GLU B N 1
ATOM 2479 C CA . GLU B 1 164 ? -8.695 -9.57 -11.906 1 97.69 164 GLU B CA 1
ATOM 2480 C C . GLU B 1 164 ? -9.461 -10.289 -13.016 1 97.69 164 GLU B C 1
ATOM 2482 O O . GLU B 1 164 ? -10.68 -10.133 -13.133 1 97.69 164 GLU B O 1
ATOM 2487 N N . ALA B 1 165 ? -8.805 -11.023 -13.82 1 97.94 165 ALA B N 1
ATOM 2488 C CA . ALA B 1 165 ? -9.422 -11.734 -14.938 1 97.94 165 ALA B CA 1
ATOM 2489 C C . ALA B 1 165 ? -10.375 -12.812 -14.438 1 97.94 165 ALA B C 1
ATOM 2491 O O . ALA B 1 165 ? -11.328 -13.18 -15.133 1 97.94 165 ALA B O 1
ATOM 2492 N N . LEU B 1 166 ? -10.18 -13.32 -13.258 1 98.12 166 LEU B N 1
ATOM 2493 C CA . LEU B 1 166 ? -11.023 -14.352 -12.672 1 98.12 166 LEU B CA 1
ATOM 2494 C C . LEU B 1 166 ? -12.273 -13.75 -12.039 1 98.12 166 LEU B C 1
ATOM 2496 O O . LEU B 1 166 ? -13.266 -14.445 -11.828 1 98.12 166 LEU B O 1
ATOM 2500 N N . ALA B 1 167 ? -12.109 -12.523 -11.625 1 95.5 167 ALA B N 1
ATOM 2501 C CA . ALA B 1 167 ? -13.18 -11.859 -10.891 1 95.5 167 ALA B CA 1
ATOM 2502 C C . ALA B 1 167 ? -14.289 -11.391 -11.828 1 95.5 167 ALA B C 1
ATOM 2504 O O . ALA B 1 167 ? -15.469 -11.445 -11.484 1 95.5 167 ALA B O 1
#

Foldseek 3Di:
DPPPDPVVVVVVVVVVVVVLQVVLLVQQQVLLVLAPDSVLSSVQLVVPPQSSRDHLLSSLLSLLVQLLVLLVVVLVVLVVCLVPDDDPLLNVLSVVLNVLSVVLRVLSVVLSVCSVVLVLVSSLVSLVSNLCSLVVSCVSVPCVCVVSSVSSNRSSRSSNSSSVVSD/DPPPDPVVVVVVVVVVVVVLQVVLLVQQQVLLVLAPDSVLSSVQLVVPVQSSNDHLLSSLLSLLVQLLVLLVVVLVVLVVCLVPDPDPLLNVLSVVLNVLSVVLRVLSVVLSVCSVVLVLVSSLVSLVSNLCSLVVSCVSNPCPCVVSSVSSNRSSRSSNSSSVVSD

Sequence (334 aa):
MRPCDVSCGLLLILFLALSSLSSATETMEKACNLTIDYHFCMKSLKADPRSRSADLRGLGAIAIDLSIAHANATTSKLETLHANASNPYTKNKLEACLILYRNALPPLQLAAEFLASKHFGVAKAMMEAPVFAPGSCEGLLGHVLATENDSVFNLMLMARRFAEALAMRPCDVSCGLLLILFLALSSLSSATETMEKACNLTIDYHFCMKSLKADPRSRSADLRGLGAIAIDLSIAHANATTSKLETLHANASNPYTKNKLEACLILYRNALPPLQLAAEFLASKHFGVAKAMMEAPVFAPGSCEGLLGHVLATENDSVFNLMLMARRFAEALA

Solvent-accessible surface area (backbone atoms only — not comparable to full-atom values): 16747 Å² total; per-residue (Å²): 131,77,77,82,50,71,61,60,56,50,51,49,51,50,52,52,51,55,52,46,51,52,49,16,53,49,46,51,50,61,56,23,68,69,41,92,52,42,65,59,41,49,54,57,43,69,71,38,78,72,39,53,77,30,54,68,68,47,42,24,47,50,27,42,51,51,22,51,52,46,44,51,52,45,46,53,52,45,50,52,51,38,73,68,46,82,49,68,70,59,31,52,39,38,51,52,34,45,50,40,49,58,53,29,45,61,37,44,53,50,18,48,53,28,44,74,72,67,37,22,58,42,17,28,29,37,42,60,29,38,48,35,28,37,59,30,33,30,54,56,54,47,69,65,58,46,70,56,30,50,50,31,34,51,29,37,49,44,20,34,48,41,26,53,74,71,83,131,78,78,82,50,73,62,58,56,51,51,50,52,50,52,51,51,54,52,45,51,53,49,16,53,48,46,50,50,60,56,23,67,70,40,92,53,42,65,59,43,49,53,57,43,70,72,37,76,71,38,54,77,29,53,69,69,48,44,24,46,49,28,42,50,50,21,52,52,47,44,51,53,45,46,53,52,45,50,52,52,39,73,67,47,82,49,68,69,59,31,50,39,40,49,52,33,46,50,39,50,60,52,27,45,60,37,44,54,50,19,49,53,29,45,73,71,67,37,24,57,43,17,28,29,36,41,59,30,38,49,34,30,36,59,30,32,32,54,56,59,50,70,82,54,45,69,57,28,51,49,32,34,51,28,37,49,44,19,35,47,40,25,52,74,70,84

InterPro domains:
  IPR006501 Pectinesterase inhibitor domain [PF04043] (28-141)
  IPR006501 Pectinesterase inhibitor domain [SM00856] (23-162)
  IPR006501 Pectinesterase inhibitor domain [TIGR01614] (11-140)
  IPR034088 Pla a 1-like [cd15795] (31-165)
  IPR035513 Invertase/pectin methylesterase inhibitor domain superfamily [G3DSA:1.20.140.40] (23-166)
  IPR035513 Invertase/pectin methylesterase inhibitor domain superfamily [SSF101148] (26-164)

Organism: Musa acuminata subsp. malaccensis (NCBI:txid214687)

pLDDT: mean 92.74, std 12.03, range [41.44, 98.94]

Radius of gyration: 26.66 Å; Cα contacts (8 Å, |Δi|>4): 423; chains: 2; bounding box: 47×126×57 Å

Secondary structure (DSSP, 8-state):
-----HHHHHHHHHHHHHHHHHHHHHHHHHHHTTSS-HHHHHHHHHTSGGGGG--HHHHHHHHHHHHHHHHHHHHHHHHHHHHH--SHHHHHHHHHHHHHHHHHHHHHHHHHHHHHTT-HHHHHHHTTTGGGHHHHHHHHHTTTTHHHHHHHHHHHHHHHHHHHHH-/-----HHHHHHHHHHHHHHHHHHHHHHHHHHHTTSS-HHHHHHHHHTSGGGGG--HHHHHHHHHHHHHHHHHHHHHHHHHHHHH--SHHHHHHHHHHHHHHHHHHHHHHHHHHHHHTT-HHHHHHHTTTGGGHHHHHHHHHTTTTHHHHHHHHHHHHHHHHHHHHH-

Nearest PDB structures (foldseek):
  1xg2-assembly1_B  TM=8.988E-01  e=5.438E-07  Actinidia chinensis
  1x91-assembly1_A  TM=8.859E-01  e=3.416E-05  Arabidopsis thaliana
  1x8z-assembly1_A-2  TM=7.697E-01  e=1.143E-05  Arabidopsis thaliana
  1x8z-assembly3_A  TM=7.697E-01  e=1.143E-05  Arabidopsis thaliana
  1x8z-assembly2_C  TM=7.603E-01  e=2.186E-04  Arabidopsis thaliana